Protein AF-A0A2T5JV93-F1 (afdb_monomer_lite)

Secondary structure (DSSP, 8-state):
------SEEE--TT--HHHHHHHHTS-HHHHHHHTT-SSHHHHHHHSEEEPTT-SS-HHHHHHHHHHHHHHHHHHHHHHHHHHHHHHHHHHHHHSHHHHHHHHHHH-GGGSPPEEEEEEEETTEEEEEEESPPTTEEEEEEEEETTEEEEEEEEEESSEEEEEEE-TT--TT---EEEEEESSSS-EEEEEPPP-

Structure (mmCIF, N/CA/C/O backbone):
data_AF-A0A2T5JV93-F1
#
_entry.id   AF-A0A2T5JV93-F1
#
loop_
_atom_site.group_PDB
_atom_site.id
_atom_site.type_symbol
_atom_site.label_atom_id
_atom_site.label_alt_id
_atom_site.label_comp_id
_atom_site.label_asym_id
_atom_site.label_entity_id
_atom_site.label_seq_id
_atom_site.pdbx_PDB_ins_code
_atom_site.Cartn_x
_atom_site.Cartn_y
_atom_site.Cartn_z
_atom_site.occupancy
_atom_site.B_iso_or_eq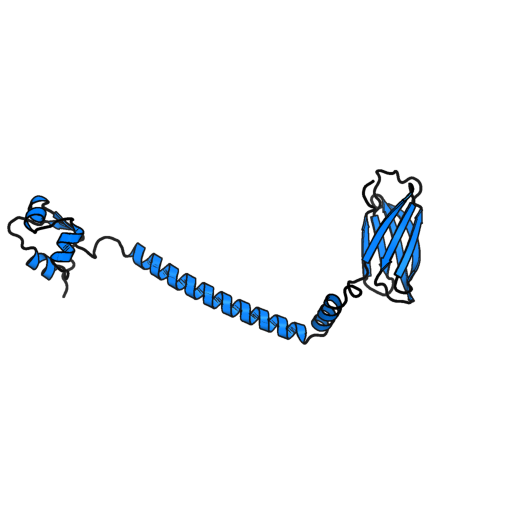uiv
_atom_site.auth_seq_id
_atom_site.auth_comp_id
_atom_site.auth_asym_id
_atom_site.auth_atom_id
_atom_site.pdbx_PDB_model_num
ATOM 1 N N . MET A 1 1 ? 34.264 -5.360 -54.847 1.00 34.97 1 MET A N 1
ATOM 2 C CA . MET A 1 1 ? 34.666 -5.811 -53.499 1.00 34.97 1 MET A CA 1
ATOM 3 C C . MET A 1 1 ? 35.310 -4.598 -52.856 1.00 34.97 1 MET A C 1
ATOM 5 O O . MET A 1 1 ? 36.294 -4.132 -53.411 1.00 34.97 1 MET A O 1
ATOM 9 N N . ALA A 1 2 ? 34.682 -3.988 -51.848 1.00 45.47 2 ALA A N 1
ATOM 10 C CA . ALA A 1 2 ? 35.249 -2.808 -51.197 1.00 45.47 2 ALA A CA 1
ATOM 11 C C . ALA A 1 2 ? 36.532 -3.234 -50.476 1.00 45.47 2 ALA A C 1
ATOM 13 O O . ALA A 1 2 ? 36.515 -4.198 -49.710 1.00 45.47 2 ALA A O 1
ATOM 14 N N . GLN A 1 3 ? 37.649 -2.586 -50.794 1.00 52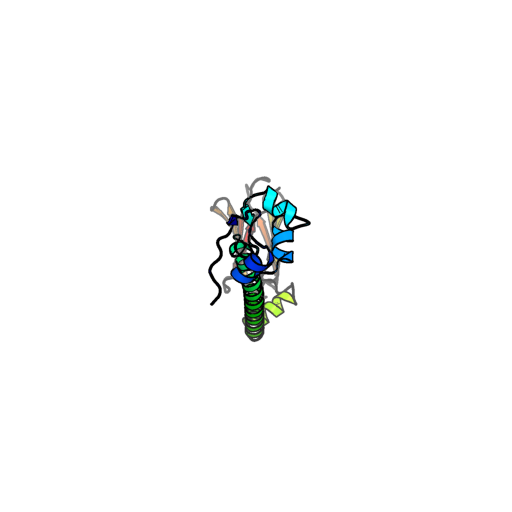.31 3 GLN A N 1
ATOM 15 C CA . GLN A 1 3 ? 38.907 -2.826 -50.106 1.00 52.31 3 GLN A CA 1
ATOM 16 C C . GLN A 1 3 ? 38.760 -2.256 -48.691 1.00 52.31 3 GLN A C 1
ATOM 18 O O . GLN A 1 3 ? 38.344 -1.110 -48.534 1.00 52.31 3 GLN A O 1
ATOM 23 N N . GLU A 1 4 ? 39.069 -3.034 -47.654 1.00 60.97 4 GLU A N 1
ATOM 24 C CA . GLU A 1 4 ? 39.091 -2.508 -46.289 1.00 60.97 4 GLU A CA 1
ATOM 25 C C . GLU A 1 4 ? 40.180 -1.433 -46.162 1.00 60.97 4 GLU A C 1
ATOM 27 O O . GLU A 1 4 ? 41.358 -1.737 -45.994 1.00 60.97 4 GLU A O 1
ATOM 32 N N . CYS A 1 5 ? 39.787 -0.163 -46.264 1.00 68.69 5 CYS A N 1
ATOM 33 C CA . CYS A 1 5 ? 40.675 0.971 -46.021 1.00 68.69 5 CYS A CA 1
ATOM 34 C C . CYS A 1 5 ? 40.852 1.207 -44.523 1.00 68.69 5 CYS A C 1
ATOM 36 O O . CYS A 1 5 ? 39.828 1.309 -43.869 1.00 68.69 5 CYS A O 1
ATOM 38 N N . PRO A 1 6 ? 42.070 1.336 -43.972 1.00 74.88 6 PRO A N 1
ATOM 39 C CA . PRO A 1 6 ? 42.299 1.580 -42.542 1.00 74.88 6 PRO A CA 1
ATOM 40 C C . PRO A 1 6 ? 41.775 2.956 -42.075 1.00 74.88 6 PRO A C 1
ATOM 42 O O . PRO A 1 6 ? 41.483 3.819 -42.898 1.00 74.88 6 PRO A O 1
ATOM 45 N N . ALA A 1 7 ? 41.646 3.157 -40.753 1.00 74.19 7 ALA A N 1
ATOM 46 C CA . ALA A 1 7 ? 41.061 4.373 -40.153 1.00 74.19 7 ALA A CA 1
ATOM 47 C C . ALA A 1 7 ? 41.810 5.666 -40.527 1.00 74.19 7 ALA A C 1
ATOM 49 O O . ALA A 1 7 ? 41.204 6.725 -40.672 1.00 74.19 7 ALA A O 1
ATOM 50 N N . ALA A 1 8 ? 43.118 5.556 -40.759 1.00 81.00 8 ALA A N 1
ATOM 51 C CA . ALA A 1 8 ? 43.923 6.587 -41.390 1.00 81.00 8 ALA A CA 1
ATOM 52 C C . ALA A 1 8 ? 44.865 5.953 -42.416 1.00 81.00 8 ALA A C 1
ATOM 54 O O . ALA A 1 8 ? 45.361 4.838 -42.221 1.00 81.00 8 ALA A O 1
ATOM 55 N N . VAL A 1 9 ? 45.126 6.676 -43.499 1.00 83.75 9 VAL A N 1
ATOM 56 C CA . VAL A 1 9 ? 46.036 6.272 -44.577 1.00 83.75 9 VAL A CA 1
ATOM 57 C C . VAL A 1 9 ? 47.074 7.363 -44.819 1.00 83.75 9 VAL A C 1
ATOM 59 O O . VAL A 1 9 ? 46.723 8.543 -44.775 1.00 83.75 9 VAL A O 1
ATOM 62 N N . PRO A 1 10 ? 48.333 6.999 -45.118 1.00 86.25 10 PRO A N 1
ATOM 63 C CA . PRO A 1 10 ? 49.297 7.944 -45.667 1.00 86.25 10 PRO A CA 1
ATOM 64 C C . PRO A 1 10 ? 48.753 8.566 -46.957 1.00 86.25 10 PRO A C 1
ATOM 66 O O . PRO A 1 10 ? 48.156 7.856 -47.769 1.00 86.25 10 PRO A O 1
ATOM 69 N N . PHE A 1 11 ? 48.965 9.868 -47.130 1.00 86.88 11 PHE A N 1
ATOM 70 C CA . PHE A 1 11 ? 48.510 10.616 -48.298 1.00 86.88 11 PHE A CA 1
ATOM 71 C C . PHE A 1 11 ? 49.619 11.564 -48.759 1.00 86.88 11 PHE A C 1
ATOM 73 O O . PHE A 1 11 ? 49.824 12.643 -48.204 1.00 86.88 11 PHE A O 1
ATOM 80 N N . ALA A 1 12 ? 50.398 11.112 -49.737 1.00 83.75 12 ALA A N 1
ATOM 81 C CA . ALA A 1 12 ? 51.525 11.840 -50.299 1.00 83.75 12 ALA A CA 1
ATOM 82 C C . ALA A 1 12 ? 51.083 12.731 -51.466 1.00 83.75 12 ALA A C 1
ATOM 84 O O . ALA A 1 12 ? 50.017 12.548 -52.036 1.00 83.75 12 ALA A O 1
ATOM 85 N N . THR A 1 13 ? 51.945 13.656 -51.890 1.00 78.81 13 THR A N 1
ATOM 86 C CA . THR A 1 13 ? 51.693 14.594 -53.006 1.00 78.81 13 THR A CA 1
ATOM 87 C C . THR A 1 13 ? 51.453 13.940 -54.371 1.00 78.81 13 THR A C 1
ATOM 89 O O . THR A 1 13 ? 51.076 14.625 -55.317 1.00 78.81 13 THR A O 1
ATOM 92 N N . ALA A 1 14 ? 51.722 12.639 -54.500 1.00 79.06 14 ALA A N 1
ATOM 93 C CA . ALA A 1 14 ? 51.451 11.857 -55.703 1.00 79.06 14 ALA A CA 1
ATOM 94 C C . ALA A 1 14 ? 50.130 11.070 -55.628 1.00 79.06 14 ALA A C 1
ATOM 96 O O . ALA A 1 14 ? 49.728 10.485 -56.633 1.00 79.06 14 ALA A O 1
ATOM 97 N N . ASP A 1 15 ? 49.490 11.021 -54.458 1.00 84.00 15 ASP A N 1
ATOM 98 C CA . ASP A 1 15 ? 48.198 10.368 -54.272 1.00 84.00 15 ASP A CA 1
ATOM 99 C C . ASP A 1 15 ? 47.068 11.304 -54.712 1.00 84.00 15 ASP A C 1
ATOM 101 O O . ASP A 1 15 ? 47.201 12.520 -54.634 1.00 84.00 15 ASP A O 1
ATOM 105 N N . SER A 1 16 ? 45.950 10.734 -55.165 1.00 89.06 16 SER A N 1
ATOM 106 C CA . SER A 1 16 ? 44.743 11.494 -55.493 1.00 89.06 16 SER A CA 1
ATOM 107 C C . SER A 1 16 ? 43.632 11.206 -54.491 1.00 89.06 16 SER A C 1
ATOM 109 O O . SER A 1 16 ? 43.376 10.053 -54.127 1.00 89.06 16 SER A O 1
ATOM 111 N N . LEU A 1 17 ? 42.942 12.260 -54.068 1.00 87.75 17 LEU A N 1
ATOM 112 C CA . LEU A 1 17 ? 41.795 12.200 -53.176 1.00 87.75 17 LEU A CA 1
ATOM 113 C C . LEU A 1 17 ? 40.640 11.411 -53.802 1.00 87.75 17 LEU A C 1
ATOM 115 O O . LEU A 1 17 ? 39.978 10.651 -53.096 1.00 87.75 17 LEU A O 1
ATOM 119 N N . ASP A 1 18 ? 40.431 11.538 -55.114 1.00 88.12 18 ASP A N 1
ATOM 120 C CA . ASP A 1 18 ? 39.400 10.795 -55.845 1.00 88.12 18 ASP A CA 1
ATOM 121 C C . ASP A 1 18 ? 39.713 9.292 -55.895 1.00 88.12 18 ASP A C 1
ATOM 123 O O . ASP A 1 18 ? 38.832 8.463 -55.645 1.00 88.12 18 ASP A O 1
ATOM 127 N N . ASP A 1 19 ? 40.976 8.926 -56.126 1.00 87.25 19 ASP A N 1
ATOM 128 C CA . ASP A 1 19 ? 41.416 7.526 -56.110 1.00 87.25 19 ASP A CA 1
ATOM 129 C C . ASP A 1 19 ? 41.305 6.920 -54.705 1.00 87.25 19 ASP A C 1
ATOM 131 O O . ASP A 1 19 ? 40.883 5.770 -54.536 1.00 87.25 19 ASP A O 1
ATOM 135 N N . LEU A 1 20 ? 41.642 7.700 -53.674 1.00 86.31 20 LEU A N 1
ATOM 136 C CA . LEU A 1 20 ? 41.491 7.287 -52.285 1.00 86.31 20 LEU A CA 1
ATOM 137 C C . LEU A 1 20 ? 40.013 7.094 -51.911 1.00 86.31 20 LEU A C 1
ATOM 139 O O . LEU A 1 20 ? 39.657 6.072 -51.319 1.00 86.31 20 LEU A O 1
ATOM 143 N N . ALA A 1 21 ? 39.152 8.037 -52.289 1.00 85.56 21 ALA A N 1
ATOM 144 C CA . ALA A 1 21 ? 37.712 7.978 -52.072 1.00 85.56 21 ALA A CA 1
ATOM 145 C C . ALA A 1 21 ? 37.092 6.743 -52.748 1.00 85.56 21 ALA A C 1
ATOM 147 O O . ALA A 1 21 ? 36.390 5.963 -52.098 1.00 85.56 21 ALA A O 1
ATOM 148 N N . ALA A 1 22 ? 37.439 6.496 -54.016 1.00 83.88 22 ALA A N 1
ATOM 149 C CA . ALA A 1 22 ? 36.991 5.329 -54.770 1.00 83.88 22 ALA A CA 1
ATOM 150 C C . ALA A 1 22 ? 37.477 4.009 -54.151 1.00 83.88 22 ALA A C 1
ATOM 152 O O . ALA A 1 22 ? 36.710 3.047 -54.055 1.00 83.88 22 ALA A O 1
ATOM 153 N N . ARG A 1 23 ? 38.730 3.963 -53.679 1.00 83.81 23 ARG A N 1
ATOM 154 C CA . ARG A 1 23 ? 39.305 2.789 -53.005 1.00 83.81 23 ARG A CA 1
ATOM 155 C C . ARG A 1 23 ? 38.594 2.470 -51.691 1.00 83.81 23 ARG A C 1
ATOM 157 O O . ARG A 1 23 ? 38.411 1.295 -51.376 1.00 83.81 23 ARG A O 1
ATOM 164 N N . CYS A 1 24 ? 38.194 3.500 -50.948 1.00 80.38 24 CYS A N 1
ATOM 165 C CA . CYS A 1 24 ? 37.591 3.370 -49.623 1.00 80.38 24 CYS A CA 1
ATOM 166 C C . CYS A 1 24 ? 36.058 3.388 -49.620 1.00 80.38 24 CYS A C 1
ATOM 168 O O . CYS A 1 24 ? 35.458 3.215 -48.564 1.00 80.38 24 CYS A O 1
ATOM 170 N N . GLY A 1 25 ? 35.417 3.567 -50.779 1.00 78.88 25 GLY A N 1
ATOM 171 C CA . GLY A 1 25 ? 33.957 3.588 -50.896 1.00 78.88 25 GLY A CA 1
ATOM 172 C C . GLY A 1 25 ? 33.297 4.789 -50.210 1.00 78.88 25 GLY A C 1
ATOM 173 O O . GLY A 1 25 ? 32.138 4.701 -49.813 1.00 78.88 25 GLY A O 1
ATOM 174 N N . VAL A 1 26 ? 34.028 5.896 -50.065 1.00 82.94 26 VAL A N 1
ATOM 175 C CA . VAL A 1 26 ? 33.554 7.164 -49.486 1.00 82.94 26 VAL A CA 1
ATOM 176 C C . VAL A 1 26 ? 33.636 8.273 -50.538 1.00 82.94 26 VAL A C 1
ATOM 178 O O . VAL A 1 26 ? 34.129 8.049 -51.640 1.00 82.94 26 VAL A O 1
ATOM 181 N N . THR A 1 27 ? 33.150 9.476 -50.233 1.00 86.94 27 THR A N 1
ATOM 182 C CA . THR A 1 27 ? 33.287 10.634 -51.132 1.00 86.94 27 THR A CA 1
ATOM 183 C C . THR A 1 27 ? 34.481 11.503 -50.738 1.00 86.94 27 THR A C 1
ATOM 185 O O . THR A 1 27 ? 34.798 11.628 -49.554 1.00 86.94 27 THR A O 1
ATOM 188 N N . ALA A 1 28 ? 35.112 12.152 -51.721 1.00 86.62 28 ALA A N 1
ATOM 189 C CA . ALA A 1 28 ? 36.190 13.121 -51.499 1.00 86.62 28 ALA A CA 1
ATOM 190 C C . ALA A 1 28 ? 35.778 14.231 -50.509 1.00 86.62 28 ALA A C 1
ATOM 192 O O . ALA A 1 28 ? 36.521 14.569 -49.591 1.00 86.62 28 ALA A O 1
ATOM 193 N N . ASP A 1 29 ? 34.542 14.724 -50.631 1.00 84.62 29 ASP A N 1
ATOM 194 C CA . ASP A 1 29 ? 33.954 15.709 -49.716 1.00 84.62 29 ASP A CA 1
ATOM 195 C C . ASP A 1 29 ? 33.845 15.197 -48.267 1.00 84.62 29 ASP A C 1
ATOM 197 O O . ASP A 1 29 ? 34.132 15.929 -47.320 1.00 84.62 29 ASP A O 1
ATOM 201 N N . ALA A 1 30 ? 33.472 13.928 -48.072 1.00 80.44 30 ALA A N 1
ATOM 202 C CA . ALA A 1 30 ? 33.412 13.342 -46.737 1.00 80.44 30 ALA A CA 1
ATOM 203 C C . ALA A 1 30 ? 34.811 13.231 -46.108 1.00 80.44 30 ALA A C 1
ATOM 205 O O . ALA A 1 30 ? 34.952 13.450 -44.905 1.00 80.44 30 ALA A O 1
ATOM 206 N N . ILE A 1 31 ? 35.839 12.925 -46.909 1.00 85.31 31 ILE A N 1
ATOM 207 C CA . ILE A 1 31 ? 37.235 12.884 -46.453 1.00 85.31 31 ILE A CA 1
ATOM 208 C C . ILE A 1 31 ? 37.708 14.289 -46.052 1.00 85.31 31 ILE A C 1
ATOM 210 O O . ILE A 1 31 ? 38.256 14.452 -44.963 1.00 85.31 31 ILE A O 1
ATOM 214 N N . LEU A 1 32 ? 37.451 15.314 -46.871 1.00 87.56 32 LEU A N 1
ATOM 215 C CA . LEU A 1 32 ? 37.804 16.707 -46.557 1.00 87.56 32 LEU A CA 1
ATOM 216 C C . LEU A 1 32 ? 37.159 17.175 -45.246 1.00 87.56 32 LEU A C 1
ATOM 218 O O . LEU A 1 32 ? 37.850 17.667 -44.352 1.00 87.56 32 LEU A O 1
ATOM 222 N N . ARG A 1 33 ? 35.854 16.923 -45.077 1.00 83.19 33 ARG A N 1
ATOM 223 C CA . ARG A 1 33 ? 35.121 17.265 -43.848 1.00 83.19 33 ARG A CA 1
ATOM 224 C C . ARG A 1 33 ? 35.654 16.546 -42.611 1.00 83.19 33 ARG A C 1
ATOM 226 O O . ARG A 1 33 ? 35.783 17.178 -41.567 1.00 83.19 33 ARG A O 1
ATOM 233 N N . ALA A 1 34 ? 35.984 15.259 -42.715 1.00 82.44 34 ALA A N 1
ATOM 234 C CA . ALA A 1 34 ? 36.512 14.480 -41.593 1.00 82.44 34 ALA A CA 1
ATOM 235 C C . ALA A 1 34 ? 37.898 14.951 -41.120 1.00 82.44 34 ALA A C 1
ATOM 237 O O . ALA A 1 34 ? 38.246 14.751 -39.959 1.00 82.44 34 ALA A O 1
ATOM 238 N N . ASN A 1 35 ? 38.672 15.588 -42.002 1.00 83.19 35 ASN A N 1
ATOM 239 C CA . ASN A 1 35 ? 40.025 16.072 -41.717 1.00 83.19 35 ASN A CA 1
ATOM 240 C C . ASN A 1 35 ? 40.092 17.592 -41.503 1.00 83.19 35 ASN A C 1
ATOM 242 O O . ASN A 1 35 ? 41.180 18.134 -41.333 1.00 83.19 35 ASN A O 1
ATOM 246 N N . GLY A 1 36 ? 38.949 18.290 -41.512 1.00 86.50 36 GLY A N 1
ATOM 247 C CA . GLY A 1 36 ? 38.894 19.747 -41.360 1.00 86.50 36 GLY A CA 1
ATOM 248 C C . GLY A 1 36 ? 39.583 20.518 -42.491 1.00 86.50 36 GLY A C 1
ATOM 249 O O . GLY A 1 36 ? 39.982 21.661 -42.281 1.00 86.50 36 GLY A O 1
ATOM 250 N N . ALA A 1 37 ? 39.729 19.899 -43.664 1.00 85.81 37 ALA A N 1
ATOM 251 C CA . ALA A 1 37 ? 40.411 20.468 -44.817 1.00 85.81 37 ALA A CA 1
ATOM 252 C C . ALA A 1 37 ? 39.408 21.065 -45.810 1.00 85.81 37 ALA A C 1
ATOM 254 O O . ALA A 1 37 ? 38.326 20.524 -46.035 1.00 85.81 37 ALA A O 1
ATOM 255 N N . SER A 1 38 ? 39.789 22.172 -46.438 1.00 85.06 38 SER A N 1
ATOM 256 C CA . SER A 1 38 ? 39.009 22.840 -47.487 1.00 85.06 38 SER A CA 1
ATOM 257 C C . SER A 1 38 ? 39.487 22.473 -48.895 1.00 85.06 38 SER A C 1
ATOM 259 O O . SER A 1 38 ? 38.806 22.774 -49.876 1.00 85.06 38 SER A O 1
ATOM 261 N N . SER A 1 39 ? 40.658 21.839 -49.016 1.00 85.81 39 SER A N 1
ATOM 262 C CA . SER A 1 39 ? 41.224 21.387 -50.289 1.00 85.81 39 SER A CA 1
ATOM 263 C C . SER A 1 39 ? 42.153 20.181 -50.120 1.00 85.81 39 SER A C 1
ATOM 265 O O . SER A 1 39 ? 42.686 19.935 -49.042 1.00 85.81 39 SER A O 1
ATOM 267 N N . GLU A 1 40 ? 42.381 19.443 -51.207 1.00 85.56 40 GLU A N 1
ATOM 268 C CA . GLU A 1 40 ? 43.297 18.293 -51.254 1.00 85.56 40 GLU A CA 1
ATOM 269 C C . GLU A 1 40 ? 44.753 18.667 -50.918 1.00 85.56 40 GLU A C 1
ATOM 271 O O . GLU A 1 40 ? 45.472 17.878 -50.309 1.00 85.56 40 GLU A O 1
ATOM 276 N N . ALA A 1 41 ? 45.171 19.901 -51.221 1.00 85.19 41 ALA A N 1
ATOM 277 C CA . ALA A 1 41 ? 46.509 20.395 -50.895 1.00 85.19 41 ALA A CA 1
ATOM 278 C C . ALA A 1 41 ? 46.789 20.389 -49.381 1.00 85.19 41 ALA A C 1
ATOM 280 O O . ALA A 1 41 ? 47.870 19.993 -48.956 1.00 85.19 41 ALA A O 1
ATOM 281 N N . GLU A 1 42 ? 45.793 20.748 -48.566 1.00 84.06 42 GLU A N 1
ATOM 282 C CA . GLU A 1 42 ? 45.912 20.746 -47.101 1.00 84.06 42 GLU A CA 1
ATOM 283 C C . GLU A 1 42 ? 46.059 19.323 -46.538 1.00 84.06 42 GLU A C 1
ATOM 285 O O . GLU A 1 42 ? 46.687 19.121 -45.499 1.00 84.06 42 GLU A O 1
ATOM 290 N N . LEU A 1 43 ? 45.527 18.318 -47.242 1.00 83.94 43 LEU A N 1
ATOM 291 C CA . LEU A 1 43 ? 45.681 16.912 -46.868 1.00 83.94 43 LEU A CA 1
ATOM 292 C C . LEU A 1 43 ? 47.094 16.389 -47.159 1.00 83.94 43 LEU A C 1
ATOM 294 O O . LEU A 1 43 ? 47.621 15.594 -46.380 1.00 83.94 43 LEU A O 1
ATOM 298 N N . HIS A 1 44 ? 47.728 16.841 -48.246 1.00 84.62 44 HIS A N 1
ATOM 299 C CA . HIS A 1 44 ? 49.117 16.483 -48.555 1.00 84.62 44 HIS A CA 1
ATOM 300 C C . HIS A 1 44 ? 50.104 17.028 -47.520 1.00 84.62 44 HIS A C 1
ATOM 302 O O . HIS A 1 44 ? 51.075 16.349 -47.186 1.00 84.62 44 HIS A O 1
ATOM 308 N N . ASP A 1 45 ? 49.834 18.219 -46.982 1.00 81.81 45 ASP A N 1
ATOM 309 C CA . ASP A 1 45 ? 50.656 18.829 -45.934 1.00 81.81 45 ASP A CA 1
ATOM 310 C C . ASP A 1 45 ? 50.558 18.062 -44.604 1.00 81.81 45 ASP A C 1
ATOM 312 O O . ASP A 1 45 ? 51.526 17.999 -43.844 1.00 81.81 45 ASP A O 1
ATOM 316 N N . ALA A 1 46 ? 49.409 17.430 -44.335 1.00 77.31 46 ALA A N 1
ATOM 317 C CA . ALA A 1 46 ? 49.194 16.603 -43.150 1.00 77.31 46 ALA A CA 1
ATOM 318 C C . ALA A 1 46 ? 49.879 15.224 -43.237 1.00 77.31 46 ALA A C 1
ATOM 320 O O . ALA A 1 46 ? 50.177 14.615 -42.208 1.00 77.31 46 ALA A O 1
ATOM 321 N N . GLY A 1 47 ? 50.125 14.709 -44.449 1.00 74.25 47 GLY A N 1
ATOM 322 C CA . GLY A 1 47 ? 50.822 13.443 -44.719 1.00 74.25 47 GLY A CA 1
ATOM 323 C C . GLY A 1 47 ? 50.059 12.162 -44.343 1.00 74.25 47 GLY A C 1
ATOM 324 O O . GLY A 1 47 ? 50.390 11.083 -44.841 1.00 74.25 47 GLY A O 1
ATOM 325 N N . ALA A 1 48 ? 49.021 12.257 -43.509 1.00 82.69 48 ALA A N 1
ATOM 326 C CA . ALA A 1 48 ? 48.079 11.188 -43.198 1.00 82.69 48 ALA A CA 1
ATOM 327 C C . ALA A 1 48 ? 46.647 11.738 -43.115 1.00 82.69 48 ALA A C 1
ATOM 329 O O . ALA A 1 48 ? 46.419 12.812 -42.565 1.00 82.69 48 ALA A O 1
ATOM 330 N N . VAL A 1 49 ? 45.690 10.977 -43.648 1.00 85.69 49 VAL A N 1
ATOM 331 C CA . VAL A 1 49 ? 44.288 11.382 -43.818 1.00 85.69 49 VAL A CA 1
ATOM 332 C C . VAL A 1 49 ? 43.371 10.369 -43.139 1.00 85.69 49 VAL A C 1
ATOM 334 O O . VAL A 1 49 ? 43.469 9.166 -43.391 1.00 85.69 49 VAL A O 1
ATOM 337 N N . ALA A 1 50 ? 42.475 10.854 -42.281 1.00 85.25 50 ALA A N 1
ATOM 338 C CA . ALA A 1 50 ? 41.433 10.069 -41.630 1.00 85.25 50 ALA A CA 1
ATOM 339 C C . ALA A 1 50 ? 40.319 9.704 -42.622 1.00 85.25 50 ALA A C 1
ATOM 341 O O . ALA A 1 50 ? 39.858 10.551 -43.392 1.00 85.25 50 ALA A O 1
ATOM 342 N N . ILE A 1 51 ? 39.862 8.451 -42.593 1.00 84.94 51 ILE A N 1
ATOM 343 C CA . ILE A 1 51 ? 38.794 7.965 -43.471 1.00 84.94 51 ILE A CA 1
ATOM 344 C C . ILE A 1 51 ? 37.449 7.982 -42.720 1.00 84.94 51 ILE A C 1
ATOM 346 O O . ILE A 1 51 ? 37.295 7.273 -41.721 1.00 84.94 51 ILE A O 1
ATOM 350 N N . PRO A 1 52 ? 36.453 8.768 -43.180 1.00 71.75 52 PRO A N 1
ATOM 351 C CA . PRO A 1 52 ? 35.132 8.837 -42.556 1.00 71.75 52 PRO A CA 1
ATOM 352 C C . PRO A 1 52 ? 34.430 7.475 -42.577 1.00 71.75 52 PRO A C 1
ATOM 354 O O . PRO A 1 52 ? 34.505 6.740 -43.559 1.00 71.75 52 PRO A O 1
ATOM 357 N N . GLY A 1 53 ? 33.729 7.145 -41.490 1.00 65.56 53 GLY A N 1
ATOM 358 C CA . GLY A 1 53 ? 33.012 5.872 -41.342 1.00 65.56 53 GLY A CA 1
ATOM 359 C C . GLY A 1 53 ? 33.864 4.694 -40.856 1.00 65.56 53 GLY A C 1
ATOM 360 O O . GLY A 1 53 ? 33.337 3.590 -40.744 1.00 65.56 53 GLY A O 1
ATOM 361 N N . ARG A 1 54 ? 35.154 4.904 -40.543 1.00 58.72 54 ARG A N 1
ATOM 362 C CA . ARG A 1 54 ? 35.997 3.902 -39.860 1.00 58.72 54 ARG A CA 1
ATOM 363 C C . ARG A 1 54 ? 36.552 4.356 -38.506 1.00 58.72 54 ARG A C 1
ATOM 365 O O . ARG A 1 54 ? 37.202 3.566 -37.831 1.00 58.72 54 ARG A O 1
ATOM 372 N N . ASN A 1 55 ? 36.261 5.588 -38.096 1.00 46.62 55 ASN A N 1
ATOM 373 C CA . ASN A 1 55 ? 36.430 5.990 -36.705 1.00 46.62 55 ASN A CA 1
ATOM 374 C C . ASN A 1 55 ? 35.247 5.441 -35.894 1.00 46.62 55 ASN A C 1
ATOM 376 O O . ASN A 1 55 ? 34.101 5.525 -36.332 1.00 46.62 55 ASN A O 1
ATOM 380 N N . ASP A 1 56 ? 35.577 4.840 -34.758 1.00 50.78 56 ASP A N 1
ATOM 381 C CA . ASP A 1 56 ? 34.752 4.226 -33.715 1.00 50.78 56 ASP A CA 1
ATOM 382 C C . ASP A 1 56 ? 33.476 4.995 -33.280 1.00 50.78 56 ASP A C 1
ATOM 384 O O . ASP A 1 56 ? 33.369 5.427 -32.140 1.00 50.78 56 ASP A O 1
ATOM 388 N N . ASP A 1 57 ? 32.457 5.093 -34.140 1.00 50.88 57 ASP A N 1
ATOM 389 C CA . ASP A 1 57 ? 31.105 5.566 -33.766 1.00 50.88 57 ASP A CA 1
ATOM 390 C C . ASP A 1 57 ? 30.061 4.431 -33.744 1.00 50.88 57 ASP A C 1
ATOM 392 O O . ASP A 1 57 ? 28.860 4.654 -33.562 1.00 50.88 57 ASP A O 1
ATOM 396 N N . THR A 1 58 ? 30.512 3.180 -33.888 1.00 54.53 58 THR A N 1
ATOM 397 C CA . THR A 1 58 ? 29.654 1.998 -33.725 1.00 54.53 58 THR A CA 1
ATOM 398 C C . THR A 1 58 ? 29.076 1.946 -32.308 1.00 54.53 58 THR A C 1
ATOM 400 O O . THR A 1 58 ? 27.901 1.640 -32.147 1.00 54.53 58 THR A O 1
ATOM 403 N N . GLU A 1 59 ? 29.843 2.315 -31.275 1.00 55.62 59 GLU A N 1
ATOM 404 C CA . GLU A 1 59 ? 29.338 2.343 -29.894 1.00 55.62 59 GLU A CA 1
ATOM 405 C C . GLU A 1 59 ? 28.271 3.427 -29.690 1.00 55.62 59 GLU A C 1
ATOM 407 O O . GLU A 1 59 ? 27.232 3.148 -29.101 1.00 55.62 59 GLU A O 1
ATOM 412 N N . GLY A 1 60 ? 28.459 4.632 -30.239 1.00 57.81 60 GLY A N 1
ATOM 413 C CA . GLY A 1 60 ? 27.461 5.705 -30.159 1.00 57.81 60 GLY A CA 1
ATOM 414 C C . GLY A 1 60 ? 26.148 5.340 -30.858 1.00 57.81 60 GLY A C 1
ATOM 415 O O . GLY A 1 60 ? 25.073 5.503 -30.284 1.00 57.81 60 GLY A O 1
ATOM 416 N N . SER A 1 61 ? 26.229 4.770 -32.065 1.00 69.38 61 SER A N 1
ATOM 417 C CA . SER A 1 61 ? 25.047 4.322 -32.812 1.00 69.38 61 SER A CA 1
ATOM 418 C C . SER A 1 61 ? 24.346 3.130 -32.152 1.00 69.38 61 SER A C 1
ATOM 420 O O . SER A 1 61 ? 23.117 3.078 -32.151 1.00 69.38 61 SER A O 1
ATOM 422 N N . LEU A 1 62 ? 25.095 2.181 -31.577 1.00 75.31 62 LEU A N 1
ATOM 423 C CA . LEU A 1 62 ? 24.525 1.031 -30.869 1.00 75.31 62 LEU A CA 1
ATOM 424 C C . LEU A 1 62 ? 23.879 1.434 -29.542 1.00 75.31 62 LEU A C 1
ATOM 426 O O . LEU A 1 62 ? 22.845 0.878 -29.188 1.00 75.31 62 LEU A O 1
ATOM 430 N N . LEU A 1 63 ? 24.447 2.401 -28.817 1.00 77.25 63 LEU A N 1
ATOM 431 C CA . LEU A 1 63 ? 23.865 2.911 -27.573 1.00 77.25 63 LEU A CA 1
ATOM 432 C C . LEU A 1 63 ? 22.566 3.680 -27.826 1.00 77.25 63 LEU A C 1
ATOM 434 O O . LEU A 1 63 ? 21.617 3.521 -27.062 1.00 77.25 63 LEU A O 1
ATOM 438 N N . VAL A 1 64 ? 22.496 4.461 -28.909 1.00 78.62 64 VAL A N 1
ATOM 439 C CA . VAL A 1 64 ? 21.252 5.125 -29.329 1.00 78.62 64 VAL A CA 1
ATOM 440 C C . VAL A 1 64 ? 20.192 4.086 -29.694 1.00 78.62 64 VAL A C 1
ATOM 442 O O . VAL A 1 64 ? 19.092 4.127 -29.150 1.00 78.62 64 VAL A O 1
ATOM 445 N N . GLN A 1 65 ? 20.542 3.097 -30.521 1.00 79.75 65 GLN A N 1
ATOM 446 C CA . GLN A 1 65 ? 19.614 2.035 -30.915 1.00 79.75 65 GLN A CA 1
ATOM 447 C C . GLN A 1 65 ? 19.162 1.178 -29.720 1.00 79.75 65 GLN A C 1
ATOM 449 O O . GLN A 1 65 ? 17.997 0.798 -29.626 1.00 79.75 65 GLN A O 1
ATOM 454 N N . ALA A 1 66 ? 20.063 0.896 -28.775 1.00 84.94 66 ALA A N 1
ATOM 455 C CA . ALA A 1 66 ? 19.719 0.219 -27.531 1.00 84.94 66 ALA A CA 1
ATOM 456 C C . ALA A 1 66 ? 18.773 1.069 -26.669 1.00 84.94 66 ALA A C 1
ATOM 458 O O . ALA A 1 66 ? 17.840 0.525 -26.087 1.00 84.94 66 ALA A O 1
ATOM 459 N N . GLY A 1 67 ? 18.976 2.389 -26.612 1.00 87.44 67 GLY A N 1
ATOM 460 C CA . GLY A 1 67 ? 18.084 3.320 -25.921 1.00 87.44 67 GLY A CA 1
ATOM 461 C C . GLY A 1 67 ? 16.665 3.315 -26.490 1.00 87.44 67 GLY A C 1
ATOM 462 O O . GLY A 1 67 ? 15.711 3.193 -25.728 1.00 87.44 67 GLY A O 1
ATOM 463 N N . GLU A 1 68 ? 16.526 3.364 -27.815 1.00 89.19 68 GLU A N 1
ATOM 464 C CA . GLU A 1 68 ? 15.226 3.306 -28.500 1.00 89.19 68 GLU A CA 1
ATOM 465 C C . GLU A 1 68 ? 14.493 1.986 -28.217 1.00 89.19 68 GLU A C 1
ATOM 467 O O . GLU A 1 68 ? 13.328 1.989 -27.824 1.00 89.19 68 GLU A O 1
ATOM 472 N N . VAL A 1 69 ? 15.194 0.851 -28.319 1.00 95.31 69 VAL A N 1
ATOM 473 C CA . VAL A 1 69 ? 14.618 -0.469 -28.009 1.00 95.31 69 VAL A CA 1
ATOM 474 C C . VAL A 1 69 ? 14.200 -0.570 -26.540 1.00 95.31 69 VAL A C 1
ATOM 476 O O . VAL A 1 69 ? 13.159 -1.154 -26.231 1.00 95.31 69 VAL A O 1
ATOM 479 N N . LEU A 1 70 ? 14.986 -0.006 -25.618 1.00 93.75 70 LEU A N 1
ATOM 480 C CA . LEU A 1 70 ? 14.641 0.028 -24.197 1.00 93.75 70 LEU A CA 1
ATOM 481 C C . LEU A 1 70 ? 13.406 0.894 -23.933 1.00 93.75 70 LEU A C 1
ATOM 483 O O . LEU A 1 70 ? 12.562 0.495 -23.133 1.00 93.75 70 LEU A O 1
ATOM 487 N N . GLU A 1 71 ? 13.275 2.044 -24.595 1.00 93.50 71 GLU A N 1
ATOM 488 C CA . GLU A 1 71 ? 12.103 2.911 -24.453 1.00 93.50 71 GLU A CA 1
ATOM 489 C C . GLU A 1 71 ? 10.836 2.235 -24.993 1.00 93.50 71 GLU A C 1
ATOM 491 O O . GLU A 1 71 ? 9.796 2.244 -24.330 1.00 93.50 71 GLU A O 1
ATOM 496 N N . ASP A 1 72 ? 10.934 1.582 -26.152 1.00 94.50 72 ASP A N 1
ATOM 497 C CA . ASP A 1 72 ? 9.835 0.814 -26.735 1.00 94.50 72 ASP A CA 1
ATOM 498 C C . ASP A 1 72 ? 9.414 -0.342 -25.830 1.00 94.50 72 ASP A C 1
ATOM 500 O O . ASP A 1 72 ? 8.228 -0.490 -25.524 1.00 94.50 72 ASP A O 1
ATOM 504 N N . THR A 1 73 ? 10.389 -1.088 -25.307 1.00 95.56 73 THR A N 1
ATOM 505 C CA . THR A 1 73 ? 10.140 -2.181 -24.359 1.00 95.56 73 THR A CA 1
ATOM 506 C C . THR A 1 73 ? 9.497 -1.663 -23.073 1.00 95.56 73 THR A C 1
ATOM 508 O O . THR A 1 73 ? 8.565 -2.275 -22.557 1.00 95.5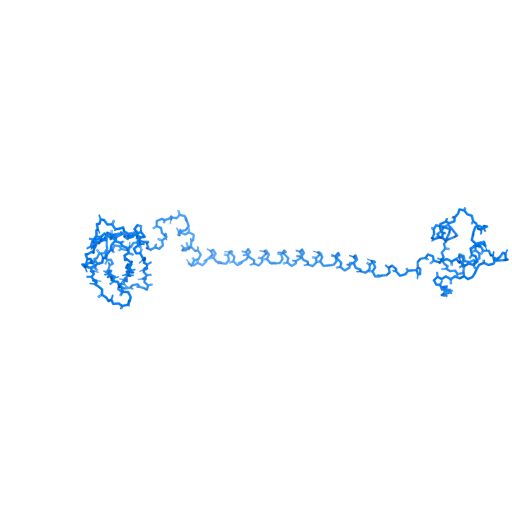6 73 THR A O 1
ATOM 511 N N . ALA A 1 74 ? 9.958 -0.527 -22.542 1.00 94.75 74 ALA A N 1
ATOM 512 C CA . ALA A 1 74 ? 9.392 0.072 -21.336 1.00 94.75 74 ALA A CA 1
ATOM 513 C C . ALA A 1 74 ? 7.943 0.527 -21.557 1.00 94.75 74 ALA A C 1
ATOM 515 O O . ALA A 1 74 ? 7.093 0.333 -20.686 1.00 94.75 74 ALA A O 1
ATOM 516 N N . ARG A 1 75 ? 7.645 1.096 -22.729 1.00 96.62 75 ARG A N 1
ATOM 517 C CA . ARG A 1 75 ? 6.294 1.520 -23.102 1.00 96.62 75 ARG A CA 1
ATOM 518 C C . ARG A 1 75 ? 5.351 0.331 -23.245 1.00 96.62 75 ARG A C 1
ATOM 520 O O . ARG A 1 75 ? 4.242 0.375 -22.717 1.00 96.62 75 ARG A O 1
ATOM 527 N N . GLU A 1 76 ? 5.798 -0.730 -23.909 1.00 96.69 76 GLU A N 1
ATOM 528 C CA . GLU A 1 76 ? 5.030 -1.966 -24.061 1.00 96.69 76 GLU A CA 1
ATOM 529 C C . GLU A 1 76 ? 4.790 -2.642 -22.704 1.00 96.69 76 GLU A C 1
ATOM 531 O O . GLU A 1 76 ? 3.653 -2.970 -22.368 1.00 96.69 76 GLU A O 1
ATOM 536 N N . ALA A 1 77 ? 5.825 -2.750 -21.867 1.00 95.81 77 ALA A N 1
ATOM 537 C CA . ALA A 1 77 ? 5.701 -3.286 -20.514 1.00 95.81 77 ALA A CA 1
ATOM 538 C C . ALA A 1 77 ? 4.730 -2.462 -19.651 1.00 95.81 77 ALA A C 1
ATOM 540 O O . ALA A 1 77 ? 3.932 -3.030 -18.906 1.00 95.81 77 ALA A O 1
ATOM 541 N N . GLY A 1 78 ? 4.763 -1.131 -19.770 1.00 97.25 78 GLY A N 1
ATOM 542 C CA . GLY A 1 78 ? 3.824 -0.239 -19.094 1.00 97.25 78 GLY A CA 1
ATOM 543 C C . GLY A 1 78 ? 2.376 -0.455 -19.540 1.00 97.25 78 GLY A C 1
ATOM 544 O O . GLY A 1 78 ? 1.484 -0.510 -18.697 1.00 97.25 78 GLY A O 1
ATOM 545 N N . ALA A 1 79 ? 2.142 -0.633 -20.842 1.00 96.94 79 ALA A N 1
ATOM 546 C CA . ALA A 1 79 ? 0.812 -0.916 -21.379 1.00 96.94 79 ALA A CA 1
ATOM 547 C C . ALA A 1 79 ? 0.269 -2.266 -20.884 1.00 96.94 79 ALA A C 1
ATOM 549 O O . ALA A 1 79 ? -0.865 -2.331 -20.414 1.00 96.94 79 ALA A O 1
ATOM 550 N N . VAL A 1 80 ? 1.097 -3.315 -20.901 1.00 97.38 80 VAL A N 1
ATOM 551 C CA . VAL A 1 80 ? 0.725 -4.643 -20.384 1.00 97.38 80 VAL A CA 1
ATOM 552 C C . VAL A 1 80 ? 0.432 -4.592 -18.883 1.00 97.38 80 VAL A C 1
ATOM 554 O O . VAL A 1 80 ? -0.533 -5.195 -18.418 1.00 97.38 80 VAL A O 1
ATOM 557 N N . ALA A 1 81 ? 1.236 -3.860 -18.107 1.00 97.31 81 ALA A N 1
ATOM 558 C CA . ALA A 1 81 ? 1.002 -3.694 -16.675 1.00 97.31 81 ALA A CA 1
ATOM 559 C C . ALA A 1 81 ? -0.307 -2.941 -16.386 1.00 97.31 81 ALA A C 1
ATOM 561 O O . ALA A 1 81 ? -1.027 -3.313 -15.459 1.00 97.31 81 ALA A O 1
ATOM 562 N N . ALA A 1 82 ? -0.627 -1.914 -17.179 1.00 96.25 82 ALA A N 1
ATOM 563 C CA . ALA A 1 82 ? -1.882 -1.179 -17.063 1.00 96.25 82 ALA A CA 1
ATOM 564 C C . ALA A 1 82 ? -3.088 -2.071 -17.387 1.00 96.25 82 ALA A C 1
ATOM 566 O O . ALA A 1 82 ? -4.008 -2.152 -16.581 1.00 96.25 82 ALA A O 1
ATOM 567 N N . GLU A 1 83 ? -3.043 -2.816 -18.495 1.00 97.38 83 GLU A N 1
ATOM 568 C CA . GLU A 1 83 ? -4.104 -3.756 -18.874 1.00 97.38 83 GLU A CA 1
ATOM 569 C C . GLU A 1 83 ? -4.311 -4.844 -17.810 1.00 97.38 83 GLU A C 1
ATOM 571 O O . GLU A 1 83 ? -5.442 -5.162 -17.444 1.00 97.38 83 GLU A O 1
ATOM 576 N N . ALA A 1 84 ? -3.222 -5.384 -17.253 1.00 96.88 84 ALA A N 1
ATOM 577 C CA . ALA A 1 84 ? -3.299 -6.347 -16.160 1.00 96.88 84 ALA A CA 1
ATOM 578 C C . ALA A 1 84 ? -3.915 -5.733 -14.890 1.00 96.88 84 ALA A C 1
ATOM 580 O O . ALA A 1 84 ? -4.694 -6.396 -14.203 1.00 96.88 84 ALA A O 1
ATOM 581 N N . GLY A 1 85 ? -3.577 -4.478 -14.582 1.00 95.62 85 GLY A N 1
ATOM 582 C CA . GLY A 1 85 ? -4.158 -3.723 -13.474 1.00 95.62 85 GLY A CA 1
ATOM 583 C C . GLY A 1 85 ? -5.659 -3.503 -13.647 1.00 95.62 85 GLY A C 1
ATOM 584 O O . GLY A 1 85 ? -6.422 -3.795 -12.726 1.00 95.62 85 GLY A O 1
ATOM 585 N N . ASP A 1 86 ? -6.083 -3.074 -14.834 1.00 96.38 86 ASP A N 1
ATOM 586 C CA . ASP A 1 86 ? -7.492 -2.870 -15.173 1.00 96.38 86 ASP A CA 1
ATOM 587 C C . ASP A 1 86 ? -8.271 -4.188 -15.105 1.00 96.38 86 ASP A C 1
ATOM 589 O O . ASP A 1 86 ? -9.311 -4.260 -14.454 1.00 96.38 86 ASP A O 1
ATOM 593 N N . ALA A 1 87 ? -7.732 -5.272 -15.670 1.00 95.50 87 ALA A N 1
ATOM 594 C CA . ALA A 1 87 ? -8.357 -6.591 -15.601 1.00 95.50 87 ALA A CA 1
ATOM 595 C C . ALA A 1 87 ? -8.485 -7.106 -14.156 1.00 95.50 87 ALA A C 1
ATOM 597 O O . ALA A 1 87 ? -9.499 -7.707 -13.789 1.00 95.50 87 ALA A O 1
ATOM 598 N N . ALA A 1 88 ? -7.474 -6.867 -13.314 1.00 94.19 88 ALA A N 1
ATOM 599 C CA . ALA A 1 88 ? -7.530 -7.210 -11.897 1.00 94.19 88 ALA A CA 1
ATOM 600 C C . ALA A 1 88 ? -8.575 -6.367 -11.149 1.00 94.19 88 ALA A C 1
ATOM 602 O O . ALA A 1 88 ? -9.321 -6.907 -10.329 1.00 94.19 88 ALA A O 1
ATOM 603 N N . ALA A 1 89 ? -8.660 -5.067 -11.442 1.00 90.31 89 ALA A N 1
ATOM 604 C CA . ALA A 1 89 ? -9.650 -4.169 -10.859 1.00 90.31 89 ALA A CA 1
ATOM 605 C C . ALA A 1 89 ? -11.079 -4.566 -11.258 1.00 90.31 89 ALA A C 1
ATOM 607 O O . ALA A 1 89 ? -11.943 -4.682 -10.388 1.00 90.31 89 ALA A O 1
ATOM 608 N N . ASP A 1 90 ? -11.310 -4.861 -12.538 1.00 93.75 90 ASP A N 1
ATOM 609 C CA . ASP A 1 90 ? -12.589 -5.351 -13.055 1.00 93.75 90 ASP A CA 1
ATOM 610 C C . ASP A 1 90 ? -12.981 -6.681 -12.409 1.00 93.75 90 ASP A C 1
ATOM 612 O O . ASP A 1 90 ? -14.128 -6.869 -11.990 1.00 93.75 90 ASP A O 1
ATOM 616 N N . HIS A 1 91 ? -12.019 -7.598 -12.267 1.00 92.81 91 HIS A N 1
ATOM 617 C CA . HIS A 1 91 ? -12.253 -8.860 -11.581 1.00 92.81 91 HIS A CA 1
ATOM 618 C C . HIS A 1 91 ? -12.678 -8.626 -10.130 1.00 92.81 91 HIS A C 1
ATOM 620 O O . HIS A 1 91 ? -13.710 -9.145 -9.701 1.00 92.81 91 HIS A O 1
ATOM 626 N N . LEU A 1 92 ? -11.927 -7.807 -9.388 1.00 92.12 92 LEU A N 1
ATOM 627 C CA . LEU A 1 92 ? -12.235 -7.470 -8.001 1.00 92.12 92 LEU A CA 1
ATOM 628 C C . LEU A 1 92 ? -13.605 -6.803 -7.876 1.00 92.12 92 LEU A C 1
ATOM 630 O O . LEU A 1 92 ? -14.366 -7.190 -6.993 1.00 92.12 92 LEU A O 1
ATOM 634 N N . ALA A 1 93 ? -13.960 -5.876 -8.767 1.00 89.00 93 ALA A N 1
ATOM 635 C CA . ALA A 1 93 ? -15.257 -5.200 -8.764 1.00 89.00 93 ALA A CA 1
ATOM 636 C C . ALA A 1 93 ? -16.444 -6.178 -8.878 1.00 89.00 93 ALA A C 1
ATOM 638 O O . ALA A 1 93 ? -17.516 -5.914 -8.330 1.00 89.00 93 ALA A O 1
ATOM 639 N N . GLY A 1 94 ? -16.250 -7.320 -9.546 1.00 89.38 94 GLY A N 1
ATOM 640 C CA . GLY A 1 94 ? -17.236 -8.398 -9.635 1.00 89.38 94 GLY A CA 1
ATOM 641 C C . GLY A 1 94 ? -17.344 -9.278 -8.384 1.00 89.38 94 GLY A C 1
ATOM 642 O O . GLY A 1 94 ? -18.336 -9.989 -8.226 1.00 89.38 94 GLY A O 1
ATOM 643 N N . THR A 1 95 ? -16.359 -9.241 -7.484 1.00 91.94 95 THR A N 1
ATOM 644 C CA . THR A 1 95 ? -16.347 -10.063 -6.262 1.00 91.94 95 THR A CA 1
ATOM 645 C C . THR A 1 95 ? -17.144 -9.428 -5.121 1.00 91.94 95 THR A C 1
ATOM 647 O O . THR A 1 95 ? -17.300 -8.210 -5.051 1.00 91.94 95 THR A O 1
ATOM 650 N N . GLU A 1 96 ? -17.595 -10.250 -4.167 1.00 85.50 96 GLU A N 1
ATOM 651 C CA . GLU A 1 96 ? -18.205 -9.782 -2.910 1.00 85.50 96 GLU A CA 1
ATOM 652 C C . GLU A 1 96 ? -17.256 -8.854 -2.135 1.00 85.50 96 GLU A C 1
ATOM 654 O O . GLU A 1 96 ? -17.673 -7.831 -1.594 1.00 85.50 96 GLU A O 1
ATOM 659 N N . PHE A 1 97 ? -15.959 -9.167 -2.145 1.00 84.06 97 PHE A N 1
ATOM 660 C CA . PHE A 1 97 ? -14.929 -8.336 -1.531 1.00 84.06 97 PHE A CA 1
ATOM 661 C C . PHE A 1 97 ? -14.845 -6.945 -2.175 1.00 84.06 97 PHE A C 1
ATOM 663 O O . PHE A 1 97 ? -14.890 -5.943 -1.465 1.00 84.06 97 PHE A O 1
ATOM 670 N N . GLY A 1 98 ? -14.789 -6.851 -3.507 1.00 83.75 98 GLY A N 1
ATOM 671 C CA . GLY A 1 98 ? -14.770 -5.555 -4.196 1.00 83.75 98 GLY A CA 1
ATOM 672 C C . GLY A 1 98 ? -16.061 -4.755 -4.016 1.00 83.75 98 GLY A C 1
ATOM 673 O O . GLY A 1 98 ? -16.009 -3.535 -3.874 1.00 83.75 98 GLY A O 1
ATOM 674 N N . GLN A 1 99 ? -17.215 -5.423 -3.931 1.00 83.31 99 GLN A N 1
ATOM 675 C CA . GLN A 1 99 ? -18.487 -4.778 -3.583 1.00 83.31 99 GLN A CA 1
ATOM 676 C C . GLN A 1 99 ? -18.479 -4.239 -2.146 1.00 83.31 99 GLN A C 1
ATOM 678 O O . GLN A 1 99 ? -18.943 -3.124 -1.908 1.00 83.31 99 GLN A O 1
ATOM 683 N N . SER A 1 100 ? -17.898 -4.993 -1.210 1.00 78.00 100 SER A N 1
ATOM 684 C CA . SER A 1 100 ? -17.746 -4.603 0.196 1.00 78.00 100 SER A CA 1
ATOM 685 C C . SER A 1 100 ? -16.795 -3.415 0.352 1.00 78.00 100 SER A C 1
ATOM 687 O O . SER A 1 100 ? -17.094 -2.473 1.083 1.00 78.00 100 SER A O 1
ATOM 689 N N . LEU A 1 101 ? -15.685 -3.402 -0.393 1.00 79.31 101 LEU A N 1
ATOM 690 C CA . LEU A 1 101 ? -14.775 -2.259 -0.464 1.00 79.31 101 LEU A CA 1
ATOM 691 C C . LEU A 1 101 ? -15.456 -1.021 -1.052 1.00 79.31 101 LEU A C 1
ATOM 693 O O . LEU A 1 101 ? -15.323 0.063 -0.491 1.00 79.31 101 LEU A O 1
ATOM 697 N N . ARG A 1 102 ? -16.212 -1.161 -2.151 1.00 77.81 102 ARG A N 1
ATOM 698 C CA . ARG A 1 102 ? -16.937 -0.029 -2.749 1.00 77.81 102 ARG A CA 1
ATOM 699 C C . ARG A 1 102 ? -17.964 0.551 -1.779 1.00 77.81 102 ARG A C 1
ATOM 701 O O . ARG A 1 102 ? -18.016 1.762 -1.605 1.00 77.81 102 ARG A O 1
ATOM 708 N N . TYR A 1 103 ? -18.700 -0.312 -1.081 1.00 69.69 103 TYR A N 1
ATOM 709 C CA . TYR A 1 103 ? -19.619 0.096 -0.020 1.00 69.69 103 TYR A CA 1
ATOM 710 C C . TYR A 1 103 ? -18.905 0.869 1.104 1.00 69.69 103 TYR A C 1
ATOM 712 O O . TYR A 1 103 ? -19.397 1.909 1.534 1.00 69.69 103 TYR A O 1
ATOM 720 N N . ALA A 1 104 ? -17.728 0.407 1.538 1.00 65.44 104 ALA A N 1
ATOM 721 C CA . ALA A 1 104 ? -16.923 1.060 2.573 1.00 65.44 104 ALA A CA 1
ATOM 722 C C . ALA A 1 104 ? -16.300 2.401 2.137 1.00 65.44 104 ALA A C 1
ATOM 724 O O . ALA A 1 104 ? -16.032 3.254 2.979 1.00 65.44 104 ALA A O 1
ATOM 725 N N . ILE A 1 105 ? -16.055 2.597 0.838 1.00 68.75 105 ILE A N 1
ATOM 726 C CA . ILE A 1 105 ? -15.544 3.859 0.280 1.00 68.75 105 ILE A CA 1
ATOM 727 C C . ILE A 1 105 ? -16.678 4.880 0.123 1.00 68.75 105 ILE A C 1
ATOM 729 O O . ILE A 1 105 ? -16.515 6.040 0.496 1.00 68.75 105 ILE A O 1
ATOM 733 N N . ASP A 1 106 ? -17.830 4.449 -0.396 1.00 73.38 106 ASP A N 1
ATOM 734 C CA . ASP A 1 106 ? -18.989 5.320 -0.631 1.00 73.38 106 ASP A CA 1
ATOM 735 C C . ASP A 1 106 ? -19.703 5.714 0.674 1.00 73.38 106 ASP A C 1
ATOM 737 O O . ASP A 1 106 ? -20.403 6.728 0.733 1.00 73.38 106 ASP A O 1
ATOM 741 N N . GLN A 1 107 ? -19.521 4.929 1.739 1.00 63.47 107 GLN A N 1
ATOM 742 C CA . GLN A 1 107 ? -20.029 5.221 3.073 1.00 63.47 107 GLN A CA 1
ATOM 743 C C . GLN A 1 107 ? -18.871 5.292 4.072 1.00 63.47 107 GLN A C 1
ATOM 745 O O . GLN A 1 107 ? -18.448 4.257 4.580 1.00 63.47 107 GLN A O 1
ATOM 750 N N . PRO A 1 108 ? -18.400 6.488 4.466 1.00 50.88 108 PRO A N 1
ATOM 751 C CA . PRO A 1 108 ? -17.369 6.607 5.499 1.00 50.88 108 PRO A CA 1
ATOM 752 C C . PRO A 1 108 ? -17.835 6.080 6.870 1.00 50.88 108 PRO A C 1
ATOM 754 O O . PRO A 1 108 ? -17.026 5.739 7.724 1.00 50.88 108 PRO A O 1
ATOM 757 N N . SER A 1 109 ? -19.147 5.946 7.087 1.00 51.22 109 SER A N 1
ATOM 758 C CA . SER A 1 109 ? -19.726 5.256 8.252 1.00 51.22 109 SER A CA 1
ATOM 759 C C . SER A 1 109 ? -19.616 3.723 8.187 1.00 51.22 109 SER A C 1
ATOM 761 O O . SER A 1 109 ? -19.980 3.055 9.148 1.00 51.22 109 SER A O 1
ATOM 763 N N . ALA A 1 110 ? -19.139 3.177 7.064 1.00 50.41 110 ALA A N 1
ATOM 764 C CA . ALA A 1 110 ? -18.791 1.774 6.859 1.00 50.41 110 ALA A CA 1
ATOM 765 C C . ALA A 1 110 ? -17.267 1.547 6.847 1.00 50.41 110 ALA A C 1
ATOM 767 O O . ALA A 1 110 ? -16.804 0.448 6.533 1.00 50.41 110 ALA A O 1
ATOM 768 N N . HIS A 1 111 ? -16.471 2.554 7.232 1.00 56.88 111 HIS A N 1
ATOM 769 C CA . HIS A 1 111 ? -15.168 2.262 7.815 1.00 56.88 111 HIS A CA 1
ATOM 770 C C . HIS A 1 111 ? -15.409 1.361 9.031 1.00 56.88 111 HIS A C 1
ATOM 772 O O . HIS A 1 111 ? -16.350 1.588 9.794 1.00 56.88 111 HIS A O 1
ATOM 778 N N . GLY A 1 112 ? -14.607 0.302 9.163 1.00 64.06 112 GLY A N 1
ATOM 779 C CA . GLY A 1 112 ? -14.694 -0.607 10.304 1.00 64.06 112 GLY A CA 1
ATOM 780 C C . GLY A 1 112 ? -14.693 0.154 11.632 1.00 64.06 112 GLY A C 1
ATOM 781 O O . GLY A 1 112 ? -14.331 1.334 11.692 1.00 64.06 112 GLY A O 1
ATOM 782 N N . ALA A 1 113 ? -15.120 -0.522 12.695 1.00 81.75 113 ALA A N 1
ATOM 783 C CA . ALA A 1 113 ? -15.301 0.117 13.988 1.00 81.75 113 ALA A CA 1
ATOM 784 C C . ALA A 1 113 ? -14.077 0.967 14.379 1.00 81.75 113 ALA A C 1
ATOM 786 O O . ALA A 1 113 ? -12.933 0.524 14.285 1.00 81.75 113 ALA A O 1
ATOM 787 N N . THR A 1 114 ? -14.310 2.216 14.768 1.00 83.00 114 THR A N 1
ATOM 788 C CA . THR A 1 114 ? -13.249 3.173 15.101 1.00 83.00 114 THR A CA 1
ATOM 789 C C . THR A 1 114 ? -13.314 3.477 16.586 1.00 83.00 114 THR A C 1
ATOM 791 O O . THR A 1 114 ? -14.403 3.688 17.110 1.00 83.00 114 THR A O 1
ATOM 794 N N . MET A 1 115 ? -12.163 3.511 17.263 1.00 86.62 115 MET A N 1
ATOM 795 C CA . MET A 1 115 ? -12.071 3.809 18.693 1.00 86.62 115 MET A CA 1
ATOM 796 C C . MET A 1 115 ? -11.318 5.117 18.931 1.00 86.62 115 MET A C 1
ATOM 798 O O . MET A 1 115 ? -10.181 5.276 18.489 1.00 86.62 115 MET A O 1
ATOM 802 N N . LEU A 1 116 ? -11.940 6.023 19.679 1.00 87.88 116 LEU A N 1
ATOM 803 C CA . LEU A 1 116 ? -11.361 7.265 20.168 1.00 87.88 116 LEU A CA 1
ATOM 804 C C . LEU A 1 116 ? -11.257 7.206 21.692 1.00 87.88 116 LEU A C 1
ATOM 806 O O . LEU A 1 116 ? -12.214 6.855 22.379 1.00 87.88 116 LEU A O 1
ATOM 810 N N . VAL A 1 117 ? -10.096 7.577 22.227 1.00 89.56 117 VAL A N 1
ATOM 811 C CA . VAL A 1 117 ? -9.858 7.635 23.672 1.00 89.56 117 VAL A CA 1
ATOM 812 C C . VAL A 1 117 ? -9.548 9.069 24.063 1.00 89.56 117 VAL A C 1
ATOM 814 O O . VAL A 1 117 ? -8.594 9.660 23.567 1.00 89.56 117 VAL A O 1
ATOM 817 N N . THR A 1 118 ? -10.331 9.615 24.987 1.00 88.94 118 THR A N 1
ATOM 818 C CA . THR A 1 118 ? -10.163 10.974 25.505 1.00 88.94 118 THR A CA 1
ATOM 819 C C . THR A 1 118 ? -9.901 10.927 27.004 1.00 88.94 118 THR A C 1
ATOM 821 O O . THR A 1 118 ? -10.646 10.299 27.755 1.00 88.94 118 THR A O 1
ATOM 824 N N . ARG A 1 119 ? -8.852 11.610 27.473 1.00 87.62 119 ARG A N 1
ATOM 825 C CA . ARG A 1 119 ? -8.601 11.789 28.909 1.00 87.62 119 ARG A CA 1
ATOM 826 C C . ARG A 1 119 ? -9.477 12.934 29.424 1.00 87.62 119 ARG A C 1
ATOM 828 O O . ARG A 1 119 ? -9.253 14.084 29.071 1.00 87.62 119 ARG A O 1
ATOM 835 N N . THR A 1 120 ? -10.475 12.631 30.254 1.00 86.50 120 THR A N 1
ATOM 836 C CA . THR A 1 120 ? -11.391 13.657 30.801 1.00 86.50 120 THR A CA 1
ATOM 837 C C . THR A 1 120 ? -10.883 14.277 32.105 1.00 86.50 120 THR A C 1
ATOM 839 O O . THR A 1 120 ? -11.231 15.405 32.437 1.00 86.50 120 THR A O 1
ATOM 842 N N . SER A 1 121 ? -10.098 13.526 32.882 1.00 82.31 121 SER A N 1
ATOM 843 C CA . SER A 1 121 ? -9.440 13.980 34.116 1.00 82.31 121 SER A CA 1
ATOM 844 C C . SER A 1 121 ? -8.299 13.014 34.476 1.00 82.31 121 SER A C 1
ATOM 846 O O . SER A 1 121 ? -8.230 11.938 33.874 1.00 82.31 121 SER A O 1
ATOM 848 N N . PRO A 1 122 ? -7.437 13.314 35.468 1.00 81.44 122 PRO A N 1
ATOM 849 C CA . PRO A 1 122 ? -6.425 12.366 35.940 1.00 81.44 122 PRO A CA 1
ATOM 850 C C . PRO A 1 122 ? -7.058 11.018 36.298 1.00 81.44 122 PRO A C 1
ATOM 852 O O . PRO A 1 122 ? -8.051 10.966 37.031 1.00 81.44 122 PRO A O 1
ATOM 855 N N . GLY A 1 123 ? -6.544 9.938 35.708 1.00 82.75 123 GLY A N 1
ATOM 856 C CA . GLY A 1 123 ? -7.088 8.589 35.869 1.00 82.75 123 GLY A CA 1
ATOM 857 C C . GLY A 1 123 ? -8.508 8.363 35.322 1.00 82.75 123 GLY A C 1
ATOM 858 O O . GLY A 1 123 ? -9.092 7.335 35.649 1.00 82.75 123 GLY A O 1
ATOM 859 N N . ARG A 1 124 ? -9.093 9.268 34.516 1.00 87.56 124 ARG A N 1
ATOM 860 C CA . ARG A 1 124 ? -10.362 9.028 33.796 1.00 87.56 124 ARG A CA 1
ATOM 861 C C . ARG A 1 124 ? -10.218 9.131 32.298 1.00 87.56 124 ARG A C 1
ATOM 863 O O . ARG A 1 124 ? -9.828 10.176 31.772 1.00 87.56 124 ARG A O 1
ATOM 870 N N . PHE A 1 125 ? -10.718 8.101 31.639 1.00 88.31 125 PHE A N 1
ATOM 871 C CA . PHE A 1 125 ? -10.777 8.014 30.196 1.00 88.31 125 PHE A CA 1
ATOM 872 C C . PHE A 1 125 ? -12.211 7.778 29.743 1.00 88.31 125 PHE A C 1
ATOM 874 O O . PHE A 1 125 ? -12.913 6.925 30.285 1.00 88.31 125 PHE A O 1
ATOM 881 N N . GLN A 1 126 ? -12.626 8.546 28.746 1.00 90.25 126 GLN A N 1
ATOM 882 C CA . GLN A 1 126 ? -13.830 8.313 27.971 1.00 90.25 126 GLN A CA 1
ATOM 883 C C . GLN A 1 126 ? -13.410 7.635 26.672 1.00 90.25 126 GLN A C 1
ATOM 885 O O . GLN A 1 126 ? -12.538 8.133 25.959 1.00 90.25 126 GLN A O 1
ATOM 890 N N . ILE A 1 127 ? -14.002 6.481 26.396 1.00 91.06 127 ILE A N 1
ATOM 891 C CA . ILE A 1 127 ? -13.744 5.695 25.196 1.00 91.06 127 ILE A CA 1
ATOM 892 C C . ILE A 1 127 ? -15.012 5.713 24.368 1.00 91.06 127 ILE A C 1
ATOM 894 O O . ILE A 1 127 ? -16.062 5.260 24.820 1.00 91.06 127 ILE A O 1
ATOM 898 N N . GLU A 1 128 ? -14.901 6.258 23.168 1.00 88.94 128 GLU A N 1
ATOM 899 C CA . GLU A 1 128 ? -15.978 6.323 22.195 1.00 88.94 128 GLU A CA 1
ATOM 900 C C . GLU A 1 128 ? -15.645 5.397 21.042 1.00 88.94 128 GLU A C 1
ATOM 902 O O . GLU A 1 128 ? -14.567 5.475 20.454 1.00 88.94 128 GLU A O 1
ATOM 907 N N . VAL A 1 129 ? -16.568 4.500 20.729 1.00 88.69 129 VAL A N 1
ATOM 908 C CA . VAL A 1 129 ? -16.417 3.549 19.639 1.00 88.69 129 VAL A CA 1
ATOM 909 C C . VAL A 1 129 ? -17.622 3.695 18.736 1.00 88.69 129 VAL A C 1
ATOM 911 O O . VAL A 1 129 ? -18.761 3.631 19.196 1.00 88.69 129 VAL A O 1
ATOM 914 N N . SER A 1 130 ? -17.374 3.902 17.453 1.00 85.62 130 SER A N 1
ATOM 915 C CA . SER A 1 130 ? -18.401 4.036 16.423 1.00 85.62 130 SER A CA 1
ATOM 916 C C . SER A 1 130 ? -18.247 2.932 15.381 1.00 85.62 130 SER A C 1
ATOM 918 O O . SER A 1 130 ? -17.172 2.351 15.248 1.00 85.62 130 SER A O 1
ATOM 920 N N . GLY A 1 131 ? -19.323 2.617 14.654 1.00 79.12 131 GLY A N 1
ATOM 921 C CA . GLY A 1 131 ? -19.300 1.577 13.617 1.00 79.12 131 GLY A CA 1
ATOM 922 C C . GLY A 1 131 ? -19.358 0.145 14.163 1.00 79.12 131 GLY A C 1
ATOM 923 O O . GLY A 1 131 ? -18.927 -0.782 13.483 1.00 79.12 131 GLY A O 1
ATOM 924 N N . LEU A 1 132 ? -19.869 -0.040 15.386 1.00 83.44 132 LEU A N 1
ATOM 925 C CA . LEU A 1 132 ? -20.166 -1.363 15.947 1.00 83.44 132 LEU A CA 1
ATOM 926 C C . LEU A 1 132 ? -21.520 -1.863 15.428 1.00 83.44 132 LEU A C 1
ATOM 928 O O . LEU A 1 132 ? -22.348 -1.078 14.967 1.00 83.44 132 LEU A O 1
ATOM 932 N N . ARG A 1 133 ? -21.791 -3.165 15.526 1.00 78.25 133 ARG A N 1
ATOM 933 C CA . ARG A 1 133 ? -23.130 -3.697 15.241 1.00 78.25 133 ARG A CA 1
ATOM 934 C C . ARG A 1 133 ? -24.042 -3.522 16.454 1.00 78.25 133 ARG A C 1
ATOM 936 O O . ARG A 1 133 ? -23.608 -3.628 17.599 1.00 78.25 133 ARG A O 1
ATOM 943 N N . ALA A 1 134 ? -25.327 -3.280 16.206 1.00 81.00 134 ALA A N 1
ATOM 944 C CA . ALA A 1 134 ? -26.327 -3.269 17.270 1.00 81.00 134 ALA A CA 1
ATOM 945 C C . ALA A 1 134 ? -26.478 -4.673 17.882 1.00 81.00 134 ALA A C 1
ATOM 947 O O . ALA A 1 134 ? -26.595 -5.660 17.156 1.00 81.00 134 ALA A O 1
ATOM 948 N N . GLY A 1 135 ? -26.472 -4.755 19.213 1.00 80.19 135 GLY A N 1
ATOM 949 C CA . GLY A 1 135 ? -26.535 -6.007 19.969 1.00 80.19 135 GLY A CA 1
ATOM 950 C C . GLY A 1 135 ? -25.193 -6.728 20.138 1.00 80.19 135 GLY A C 1
ATOM 951 O O . GLY A 1 135 ? -25.176 -7.827 20.683 1.00 80.19 135 GLY A O 1
ATOM 952 N N . GLN A 1 136 ? -24.079 -6.140 19.693 1.00 84.50 136 GLN A N 1
ATOM 953 C CA . GLN A 1 136 ? -22.759 -6.766 19.765 1.00 84.50 136 GLN A CA 1
ATOM 954 C C . GLN A 1 136 ? -22.167 -6.682 21.178 1.00 84.50 136 GLN A C 1
ATOM 956 O O . GLN A 1 136 ? -22.020 -5.591 21.729 1.00 84.50 136 GLN A O 1
ATOM 961 N N . GLU A 1 137 ? -21.782 -7.824 21.755 1.00 86.69 137 GLU A N 1
ATOM 962 C CA . GLU A 1 137 ? -21.031 -7.865 23.015 1.00 86.69 137 GLU A CA 1
ATOM 963 C C . GLU A 1 137 ? -19.570 -7.462 22.790 1.00 86.69 137 GLU A C 1
ATOM 965 O O . GLU A 1 137 ? -18.833 -8.109 22.038 1.00 86.69 137 GLU A O 1
ATOM 970 N N . VAL A 1 138 ? -19.143 -6.409 23.484 1.00 89.19 138 VAL A N 1
ATOM 971 C CA . VAL A 1 138 ? -17.788 -5.862 23.419 1.00 89.19 138 VAL A CA 1
ATOM 972 C C . VAL A 1 138 ? -17.176 -5.772 24.812 1.00 89.19 138 VAL A C 1
ATOM 974 O O . VAL A 1 138 ? -17.845 -5.453 25.794 1.00 89.19 138 VAL A O 1
ATOM 977 N N . THR A 1 139 ? -15.881 -6.062 24.900 1.00 90.00 139 THR A N 1
ATOM 978 C CA . THR A 1 139 ? -15.086 -5.931 26.125 1.00 90.00 139 THR A CA 1
ATOM 979 C C . THR A 1 139 ? -13.970 -4.928 25.891 1.00 90.00 139 THR A C 1
ATOM 981 O O . THR A 1 139 ? -13.183 -5.078 24.960 1.00 90.00 139 THR A O 1
ATOM 984 N N . VAL A 1 140 ? -13.889 -3.914 26.744 1.00 89.62 140 VAL A N 1
ATOM 985 C CA . VAL A 1 140 ? -12.841 -2.898 26.741 1.00 89.62 140 VAL A CA 1
ATOM 986 C C . VAL A 1 140 ? -11.885 -3.183 27.886 1.00 89.62 140 VAL A C 1
ATOM 988 O O . VAL A 1 140 ? -12.281 -3.206 29.048 1.00 89.62 140 VAL A O 1
ATOM 991 N N . THR A 1 141 ? -10.613 -3.380 27.565 1.00 89.25 141 THR A N 1
ATOM 992 C CA . THR A 1 141 ? -9.557 -3.662 28.536 1.00 89.25 141 THR A CA 1
ATOM 993 C C . THR A 1 141 ? -8.489 -2.583 28.480 1.00 89.25 141 THR A C 1
ATOM 995 O O . THR A 1 141 ? -8.016 -2.222 27.403 1.00 89.25 141 THR A O 1
ATOM 998 N N . ALA A 1 142 ? -8.083 -2.082 29.642 1.00 87.94 142 ALA A N 1
ATOM 999 C CA . ALA A 1 142 ? -6.992 -1.131 29.782 1.00 87.94 142 ALA A CA 1
ATOM 1000 C C . ALA A 1 142 ? -5.751 -1.819 30.361 1.00 87.94 142 ALA A C 1
ATOM 1002 O O . ALA A 1 142 ? -5.834 -2.532 31.364 1.00 87.94 142 ALA A O 1
ATOM 1003 N N . PHE A 1 143 ? -4.595 -1.556 29.759 1.00 86.75 143 PHE A N 1
ATOM 1004 C CA . PHE A 1 143 ? -3.303 -2.107 30.145 1.00 86.75 143 PHE A CA 1
ATOM 1005 C C . PHE A 1 143 ? -2.276 -1.004 30.404 1.00 86.75 143 PHE A C 1
ATOM 1007 O O . PHE A 1 143 ? -2.224 0.003 29.694 1.00 86.75 143 PHE A O 1
ATOM 1014 N N . ARG A 1 144 ? -1.375 -1.250 31.357 1.00 84.69 144 ARG A N 1
ATOM 1015 C CA . ARG A 1 144 ? -0.161 -0.456 31.589 1.00 84.69 144 ARG A CA 1
ATOM 1016 C C . ARG A 1 144 ? 1.035 -1.386 31.666 1.00 84.69 144 ARG A C 1
ATOM 1018 O O . ARG A 1 144 ? 1.091 -2.246 32.536 1.00 84.69 144 ARG A O 1
ATOM 1025 N N . ARG A 1 145 ? 2.007 -1.217 30.764 1.00 79.75 145 ARG A N 1
ATOM 1026 C CA . ARG A 1 145 ? 3.230 -2.050 30.710 1.00 79.75 145 ARG A CA 1
ATOM 1027 C C . ARG A 1 145 ? 2.942 -3.569 30.745 1.00 79.75 145 ARG A C 1
ATOM 1029 O O . ARG A 1 145 ? 3.714 -4.331 31.315 1.00 79.75 145 ARG A O 1
ATOM 1036 N N . GLY A 1 146 ? 1.828 -4.001 30.146 1.00 75.69 146 GLY A N 1
ATOM 1037 C CA . GLY A 1 146 ? 1.389 -5.405 30.124 1.00 75.69 146 GLY A CA 1
ATOM 1038 C C . GLY A 1 146 ? 0.568 -5.864 31.339 1.00 75.69 146 GLY A C 1
ATOM 1039 O O . GLY A 1 146 ? 0.087 -6.992 31.341 1.00 75.69 146 GLY A O 1
ATOM 1040 N N . GLU A 1 147 ? 0.364 -5.009 32.343 1.00 83.69 147 GLU A N 1
ATOM 1041 C CA . GLU A 1 147 ? -0.520 -5.266 33.482 1.00 83.69 147 GLU A CA 1
ATOM 1042 C C . GLU A 1 147 ? -1.943 -4.790 33.164 1.00 83.69 147 GLU A C 1
ATOM 1044 O O . GLU A 1 147 ? -2.133 -3.655 32.720 1.00 83.69 147 GLU A O 1
ATOM 1049 N N . LEU A 1 148 ? -2.942 -5.649 33.381 1.00 83.25 148 LEU A N 1
ATOM 1050 C CA . LEU A 1 148 ? -4.354 -5.297 33.232 1.00 83.25 148 LEU A CA 1
ATOM 1051 C C . LEU A 1 148 ? -4.771 -4.384 34.387 1.00 83.25 148 LEU A C 1
ATOM 1053 O O . LEU A 1 148 ? -4.680 -4.771 35.550 1.00 83.25 148 LEU A O 1
ATOM 1057 N N . LEU A 1 149 ? -5.237 -3.182 34.059 1.00 83.81 149 LEU A N 1
ATOM 1058 C CA . LEU A 1 149 ? -5.665 -2.188 35.041 1.00 83.81 149 LEU A CA 1
ATOM 1059 C C . LEU A 1 149 ? -7.178 -2.176 35.239 1.00 83.81 149 LEU A C 1
ATOM 1061 O O . LEU A 1 149 ? -7.652 -2.024 36.362 1.00 83.81 149 LEU A O 1
ATOM 1065 N N . ALA A 1 150 ? -7.937 -2.304 34.153 1.00 83.31 150 ALA A N 1
ATOM 1066 C CA . ALA A 1 150 ? -9.388 -2.261 34.200 1.00 83.31 150 ALA A CA 1
ATOM 1067 C C . ALA A 1 150 ? -10.001 -3.007 33.018 1.00 83.31 150 ALA A C 1
ATOM 1069 O O . ALA A 1 150 ? -9.382 -3.145 31.961 1.00 83.31 150 ALA A O 1
ATOM 1070 N N . LEU A 1 151 ? -11.229 -3.470 33.222 1.00 84.81 151 LEU A N 1
ATOM 1071 C CA . LEU A 1 151 ? -12.034 -4.161 32.231 1.00 84.81 151 LEU A CA 1
ATOM 1072 C C . LEU A 1 151 ? -13.480 -3.691 32.373 1.00 84.81 151 LEU A C 1
ATOM 1074 O O . LEU A 1 151 ? -14.007 -3.655 33.485 1.00 84.81 151 LEU A O 1
ATOM 1078 N N . ASP A 1 152 ? -14.094 -3.344 31.252 1.00 87.25 152 ASP A N 1
ATOM 1079 C CA . ASP A 1 152 ? -15.504 -2.992 31.151 1.00 87.25 152 ASP A CA 1
ATOM 1080 C C . ASP A 1 152 ? -16.138 -3.789 30.010 1.00 87.25 152 ASP A C 1
ATOM 1082 O O . ASP A 1 152 ? -15.512 -4.000 28.971 1.00 87.25 152 ASP A O 1
ATOM 1086 N N . ALA A 1 153 ? -17.357 -4.273 30.206 1.00 85.00 153 ALA A N 1
ATOM 1087 C CA . ALA A 1 153 ? -18.064 -5.082 29.221 1.00 85.00 153 ALA A CA 1
ATOM 1088 C C . ALA A 1 153 ? -19.442 -4.483 28.976 1.00 85.00 153 ALA A C 1
ATOM 1090 O O . ALA A 1 153 ? -20.183 -4.190 29.914 1.00 85.00 153 ALA A O 1
ATOM 1091 N N . ALA A 1 154 ? -19.787 -4.319 27.707 1.00 86.81 154 ALA A N 1
ATOM 1092 C CA . ALA A 1 154 ? -21.011 -3.659 27.302 1.00 86.81 154 ALA A CA 1
ATOM 1093 C C . ALA A 1 154 ? -21.583 -4.290 26.034 1.00 86.81 154 ALA A C 1
ATOM 1095 O O . ALA A 1 154 ? -20.882 -4.943 25.262 1.00 86.81 154 ALA A O 1
ATOM 1096 N N . VAL A 1 155 ? -22.876 -4.071 25.822 1.00 86.44 155 VAL A N 1
ATOM 1097 C CA . VAL A 1 155 ? -23.550 -4.403 24.567 1.00 86.44 155 VAL A CA 1
ATOM 1098 C C . VAL A 1 155 ? -23.671 -3.114 23.767 1.00 86.44 155 VAL A C 1
ATOM 1100 O O . VAL A 1 155 ? -24.257 -2.145 24.251 1.00 86.44 155 VAL A O 1
ATOM 1103 N N . ALA A 1 156 ? -23.090 -3.085 22.572 1.00 85.00 156 ALA A N 1
ATOM 1104 C CA . ALA A 1 156 ? -23.120 -1.918 21.704 1.00 85.00 156 ALA A CA 1
ATOM 1105 C C . ALA A 1 156 ? -24.474 -1.789 20.995 1.00 85.00 156 ALA A C 1
ATOM 1107 O O . ALA A 1 156 ? -25.056 -2.782 20.561 1.00 85.00 156 ALA A O 1
ATOM 1108 N N . ASP A 1 157 ? -24.948 -0.557 20.824 1.00 82.12 157 ASP A N 1
ATOM 1109 C CA . ASP A 1 157 ? -26.146 -0.236 20.035 1.00 82.12 157 ASP A CA 1
ATOM 1110 C C . ASP A 1 157 ? -25.747 0.609 18.816 1.00 82.12 157 ASP A C 1
ATOM 1112 O O . ASP A 1 157 ? -26.106 1.775 18.677 1.00 82.12 157 ASP A O 1
ATOM 1116 N N . GLY A 1 158 ? -24.847 0.067 17.989 1.00 80.50 158 GLY A N 1
ATOM 1117 C CA . GLY A 1 158 ? -24.219 0.799 16.878 1.00 80.50 158 GLY A CA 1
ATOM 1118 C C . GLY A 1 158 ? -22.994 1.636 17.281 1.00 80.50 158 GLY A C 1
ATOM 1119 O O . GLY A 1 158 ? -22.080 1.863 16.484 1.00 80.50 158 GLY A O 1
ATOM 1120 N N . ALA A 1 159 ? -22.949 2.056 18.543 1.00 84.44 159 ALA A N 1
ATOM 1121 C CA . ALA A 1 159 ? -21.837 2.758 19.166 1.00 84.44 159 ALA A CA 1
ATOM 1122 C C . ALA A 1 159 ? -21.683 2.339 20.637 1.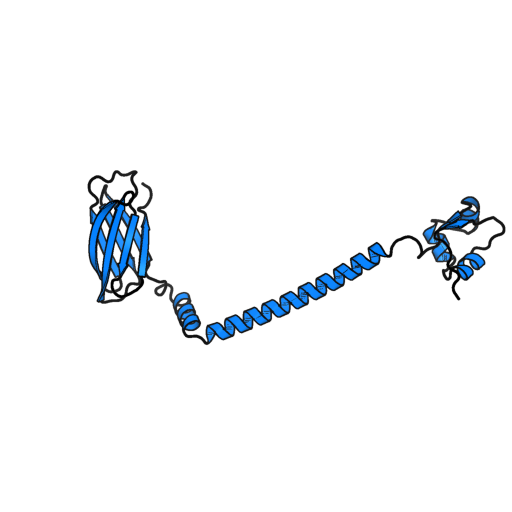00 84.44 159 ALA A C 1
ATOM 1124 O O . ALA A 1 159 ? -22.597 1.763 21.235 1.00 84.44 159 ALA A O 1
ATOM 1125 N N . LEU A 1 160 ? -20.523 2.645 21.216 1.00 88.94 160 LEU A N 1
ATOM 1126 C CA . LEU A 1 160 ? -20.220 2.456 22.631 1.00 88.94 160 LEU A CA 1
ATOM 1127 C C . LEU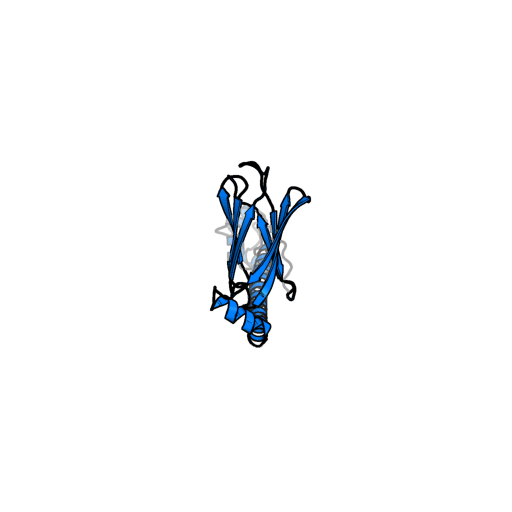 A 1 160 ? -19.590 3.728 23.202 1.00 88.94 160 LEU A C 1
ATOM 1129 O O . LEU A 1 160 ? -18.640 4.259 22.633 1.00 88.94 160 LEU A O 1
ATOM 1133 N N . THR A 1 161 ? -20.063 4.155 24.372 1.00 89.31 161 THR A N 1
ATOM 1134 C CA . THR A 1 161 ? -19.371 5.142 25.208 1.00 89.31 161 THR A CA 1
ATOM 1135 C C . THR A 1 161 ? -19.092 4.521 26.569 1.00 89.31 161 THR A C 1
ATOM 1137 O O . THR A 1 161 ? -20.013 4.315 27.359 1.00 89.31 161 THR A O 1
ATOM 1140 N N . ALA A 1 162 ? -17.825 4.224 26.845 1.00 87.06 162 ALA A N 1
ATOM 1141 C CA . ALA A 1 162 ? -17.374 3.648 28.108 1.00 87.06 162 ALA A CA 1
ATOM 1142 C C . ALA A 1 162 ? -16.558 4.669 28.908 1.00 87.06 162 ALA A C 1
ATOM 1144 O O . ALA A 1 162 ? -15.805 5.465 28.344 1.00 87.06 162 ALA A O 1
ATOM 1145 N N . HIS A 1 163 ? -16.693 4.632 30.232 1.00 88.69 163 HIS A N 1
ATOM 1146 C CA . HIS A 1 163 ? -15.930 5.483 31.143 1.00 88.69 163 HIS A CA 1
ATOM 1147 C C . HIS A 1 163 ? -15.062 4.603 32.033 1.00 88.69 163 HIS A C 1
ATOM 1149 O O . HIS A 1 163 ? -15.564 3.900 32.907 1.00 88.69 163 HIS A O 1
ATOM 1155 N N . LEU A 1 164 ? -13.751 4.663 31.828 1.00 86.56 164 LEU A N 1
ATOM 1156 C CA . LEU A 1 164 ? -12.786 3.847 32.549 1.00 86.56 164 LEU A CA 1
ATOM 1157 C C . LEU A 1 164 ? -12.006 4.699 33.551 1.00 86.56 164 LEU A C 1
ATOM 1159 O O . LEU A 1 164 ? -11.393 5.714 33.212 1.00 86.56 164 LEU A O 1
ATOM 1163 N N . MET A 1 165 ? -12.050 4.259 34.808 1.00 84.81 165 MET A N 1
ATOM 1164 C CA . MET A 1 165 ? -11.267 4.803 35.912 1.00 84.81 165 MET A CA 1
ATOM 1165 C C . MET A 1 165 ? -9.994 3.967 36.066 1.00 84.81 165 MET A C 1
ATOM 1167 O O . MET A 1 165 ? -10.069 2.790 36.412 1.00 84.81 165 MET A O 1
ATOM 1171 N N . LEU A 1 166 ? -8.834 4.578 35.851 1.00 84.00 166 LEU A N 1
ATOM 1172 C CA . LEU A 1 166 ? -7.515 3.982 36.063 1.00 84.00 166 LEU A CA 1
ATOM 1173 C C . LEU A 1 166 ? -6.848 4.673 37.263 1.00 84.00 166 LEU A C 1
ATOM 1175 O O . LEU A 1 166 ? -6.143 5.670 37.085 1.00 84.00 166 LEU A O 1
ATOM 1179 N N . PRO A 1 167 ? -7.113 4.216 38.501 1.00 74.38 167 PRO A N 1
ATOM 1180 C CA . PRO A 1 167 ? -6.543 4.837 39.690 1.00 74.38 167 PRO A CA 1
ATOM 1181 C C . PRO A 1 167 ? -5.017 4.675 39.714 1.00 74.38 167 PRO A C 1
ATOM 1183 O O . PRO A 1 167 ? -4.498 3.585 39.484 1.00 74.38 167 PRO A O 1
ATOM 1186 N N . GLY A 1 168 ? -4.303 5.760 40.027 1.00 72.94 168 GLY A N 1
ATOM 1187 C CA . GLY A 1 168 ? -2.838 5.759 40.117 1.00 72.94 168 GLY A CA 1
ATOM 1188 C C . GLY A 1 168 ? -2.109 5.852 38.774 1.00 72.94 168 GLY A C 1
ATOM 1189 O O . GLY A 1 168 ? -0.931 5.515 38.725 1.00 72.94 168 GLY A O 1
ATOM 1190 N N . LEU A 1 169 ? -2.801 6.267 37.707 1.00 76.12 169 LEU A N 1
ATOM 1191 C CA . LEU A 1 169 ? -2.174 6.681 36.455 1.00 76.12 169 LEU A CA 1
ATOM 1192 C C . LEU A 1 169 ? -1.911 8.194 36.507 1.00 76.12 169 LEU A C 1
ATOM 1194 O O . LEU A 1 169 ? -2.863 8.978 36.607 1.00 76.12 169 LEU A O 1
ATOM 1198 N N . ASP A 1 170 ? -0.642 8.588 36.444 1.00 72.94 170 ASP A N 1
ATOM 1199 C CA . ASP A 1 170 ? -0.247 10.000 36.437 1.00 72.94 170 ASP A CA 1
ATOM 1200 C C . ASP A 1 170 ? -0.645 10.698 35.115 1.00 72.94 170 ASP A C 1
ATOM 1202 O O . ASP A 1 170 ? -1.053 10.060 34.134 1.00 72.94 170 ASP A O 1
ATOM 1206 N N . GLU A 1 171 ? -0.572 12.034 35.072 1.00 69.38 171 GLU A N 1
ATOM 1207 C CA . GLU A 1 171 ? -0.926 12.806 33.865 1.00 69.38 171 GLU A CA 1
ATOM 1208 C C . GLU A 1 171 ? 0.009 12.505 32.685 1.00 69.38 171 GLU A C 1
ATOM 1210 O O . GLU A 1 171 ? -0.453 12.435 31.548 1.00 69.38 171 GLU A O 1
ATOM 1215 N N . GLU A 1 172 ? 1.281 12.221 32.970 1.00 70.50 172 GLU A N 1
ATOM 1216 C CA . GLU A 1 172 ? 2.315 11.897 31.977 1.00 70.50 172 GLU A CA 1
ATOM 1217 C C . GLU A 1 172 ? 2.348 10.404 31.598 1.00 70.50 172 GLU A C 1
ATOM 1219 O O . GLU A 1 172 ? 3.045 10.006 30.664 1.00 70.50 172 GLU A O 1
ATOM 1224 N N . GLU A 1 173 ? 1.613 9.544 32.313 1.00 75.81 173 GLU A N 1
ATOM 1225 C CA . GLU A 1 173 ? 1.601 8.108 32.039 1.00 75.81 173 GLU A CA 1
ATOM 1226 C C . GLU A 1 173 ? 0.563 7.737 30.973 1.00 75.81 173 GLU A C 1
ATOM 1228 O O . GLU A 1 173 ? -0.602 8.151 31.017 1.00 75.81 173 GLU A O 1
ATOM 1233 N N . GLN A 1 174 ? 0.988 6.894 30.027 1.00 80.12 174 GLN A N 1
ATOM 1234 C CA . GLN A 1 174 ? 0.132 6.350 28.979 1.00 80.12 174 GLN A CA 1
ATOM 1235 C C . GLN A 1 174 ? -0.458 4.990 29.369 1.00 80.12 174 GLN A C 1
ATOM 1237 O O . GLN A 1 174 ? 0.199 4.150 29.991 1.00 80.12 174 GLN A O 1
ATOM 1242 N N . ALA A 1 175 ? -1.687 4.746 28.921 1.00 84.50 175 ALA A N 1
ATOM 1243 C CA . ALA A 1 175 ? -2.341 3.445 28.978 1.00 84.50 175 ALA A CA 1
ATOM 1244 C C . ALA A 1 175 ? -2.724 2.981 27.566 1.00 84.50 175 ALA A C 1
ATOM 1246 O O . ALA A 1 175 ? -3.071 3.790 26.703 1.00 84.50 175 ALA A O 1
ATOM 1247 N N . ALA A 1 176 ? -2.662 1.671 27.336 1.00 86.88 176 ALA A N 1
ATOM 1248 C CA . ALA A 1 176 ? -3.163 1.045 26.119 1.00 86.88 176 ALA A CA 1
ATOM 1249 C C . ALA A 1 176 ? -4.572 0.510 26.371 1.00 86.88 176 ALA A C 1
ATOM 1251 O O . ALA A 1 176 ? -4.821 -0.144 27.380 1.00 86.88 176 ALA A O 1
ATOM 1252 N N . PHE A 1 177 ? -5.479 0.759 25.440 1.00 88.38 177 PHE A N 1
ATOM 1253 C CA . PHE A 1 177 ? -6.861 0.313 25.476 1.00 88.38 177 PHE A CA 1
ATOM 1254 C C . PHE A 1 177 ? -7.073 -0.659 24.327 1.00 88.38 177 PHE A C 1
ATOM 1256 O O . PHE A 1 177 ? -6.694 -0.377 23.190 1.00 88.38 177 PHE A O 1
ATOM 1263 N N . VAL A 1 178 ? -7.670 -1.803 24.629 1.00 88.44 178 VAL A N 1
ATOM 1264 C CA . VAL A 1 178 ? -8.023 -2.825 23.651 1.00 88.44 178 VAL A CA 1
ATOM 1265 C C . VAL A 1 178 ? -9.515 -3.071 23.759 1.00 88.44 178 VAL A C 1
ATOM 1267 O O . VAL A 1 178 ? -10.007 -3.359 24.847 1.00 88.44 178 VAL A O 1
ATOM 1270 N N . LEU A 1 179 ? -10.222 -2.969 22.642 1.00 88.75 179 LEU A N 1
ATOM 1271 C CA . LEU A 1 179 ? -11.602 -3.412 22.525 1.00 88.75 179 LEU A CA 1
ATOM 1272 C C . LEU A 1 179 ? -11.634 -4.706 21.723 1.00 88.75 179 LEU A C 1
ATOM 1274 O O . LEU A 1 179 ? -11.088 -4.758 20.622 1.00 88.75 179 LEU A O 1
ATOM 1278 N N . GLU A 1 180 ? -12.292 -5.722 22.266 1.00 87.69 180 GLU A N 1
ATOM 1279 C CA . GLU A 1 180 ? -12.522 -7.008 21.608 1.00 87.69 180 GLU A CA 1
ATOM 1280 C C . GLU A 1 180 ? -14.026 -7.270 21.523 1.00 87.69 180 GLU A C 1
ATOM 1282 O O . GLU A 1 180 ? -14.745 -7.137 22.519 1.00 87.69 180 GLU A O 1
ATOM 1287 N N . ALA A 1 181 ? -14.510 -7.641 20.339 1.00 84.50 181 ALA A N 1
ATOM 1288 C CA . ALA A 1 181 ? -15.867 -8.146 20.180 1.00 84.50 181 ALA A CA 1
ATOM 1289 C C . ALA A 1 181 ? -15.886 -9.666 20.354 1.00 84.50 181 ALA A C 1
ATOM 1291 O O . ALA A 1 181 ? -15.012 -10.363 19.850 1.00 84.50 181 ALA A O 1
ATOM 1292 N N . ARG A 1 182 ? -16.885 -10.204 21.058 1.00 75.31 182 ARG A N 1
ATOM 1293 C CA . ARG A 1 182 ? -16.905 -11.640 21.386 1.00 75.31 182 ARG A CA 1
ATOM 1294 C C . ARG A 1 182 ? -17.217 -12.567 20.213 1.00 75.31 182 ARG A C 1
ATOM 1296 O O . ARG A 1 182 ? -16.777 -13.713 20.220 1.00 75.31 182 ARG A O 1
ATOM 1303 N N . GLU A 1 183 ? -18.005 -12.092 19.255 1.00 68.44 183 GLU A N 1
ATOM 1304 C CA . GLU A 1 183 ? -18.500 -12.902 18.131 1.00 68.44 183 GLU A CA 1
ATOM 1305 C C . GLU A 1 183 ? -17.799 -12.603 16.799 1.00 68.44 183 GLU A C 1
ATOM 1307 O O . GLU A 1 183 ? -17.917 -13.383 15.857 1.00 68.44 183 GLU A O 1
ATOM 1312 N N . GLU A 1 184 ? -17.050 -11.503 16.713 1.00 64.69 184 GLU A N 1
ATOM 1313 C CA . GLU A 1 184 ? -16.288 -11.123 15.521 1.00 64.69 184 GLU A CA 1
ATOM 1314 C C . GLU A 1 184 ? -14.791 -11.140 15.832 1.00 64.6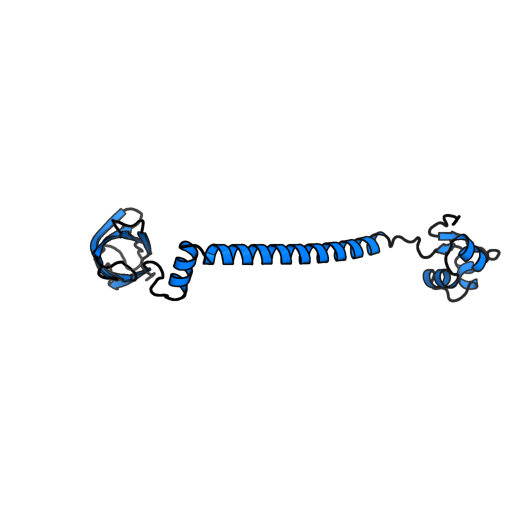9 184 GLU A C 1
ATOM 1316 O O . GLU A 1 184 ? -14.383 -10.847 16.953 1.00 64.69 184 GLU A O 1
ATOM 1321 N N . ASP A 1 185 ? -13.958 -11.398 14.821 1.00 70.06 185 ASP A N 1
ATOM 1322 C CA . ASP A 1 185 ? -12.502 -11.191 14.888 1.00 70.06 185 ASP A CA 1
ATOM 1323 C C . ASP A 1 185 ? -12.174 -9.682 14.800 1.00 70.06 185 ASP A C 1
ATOM 1325 O O . ASP A 1 185 ? -11.395 -9.217 13.969 1.00 70.06 185 ASP A O 1
ATOM 1329 N N . LEU A 1 186 ? -12.878 -8.879 15.607 1.00 79.75 186 LEU A N 1
ATOM 1330 C CA . LEU A 1 186 ? -12.749 -7.432 15.685 1.00 79.75 186 LEU A CA 1
ATOM 1331 C C . LEU A 1 186 ? -11.962 -7.081 16.944 1.00 79.75 186 LEU A C 1
ATOM 1333 O O . LEU A 1 186 ? -12.447 -7.232 18.069 1.00 79.75 186 LEU A O 1
ATOM 1337 N N . ARG A 1 187 ? -10.760 -6.549 16.727 1.00 84.31 187 ARG A N 1
ATOM 1338 C CA . ARG A 1 187 ? -9.894 -6.030 17.780 1.00 84.31 187 ARG A CA 1
ATOM 1339 C C . ARG A 1 187 ? -9.426 -4.625 17.441 1.00 84.31 187 ARG A C 1
ATOM 1341 O O . ARG A 1 187 ? -8.692 -4.423 16.477 1.00 84.31 187 ARG A O 1
ATOM 1348 N N . LEU A 1 188 ? -9.809 -3.660 18.269 1.00 82.38 188 LEU A N 1
ATOM 1349 C CA . LEU A 1 188 ? -9.350 -2.277 18.166 1.00 82.38 188 LEU A CA 1
ATOM 1350 C C . LEU A 1 188 ? -8.343 -1.997 19.267 1.00 82.38 188 LEU A C 1
ATOM 1352 O O . LEU A 1 188 ? -8.512 -2.441 20.399 1.00 82.38 188 LEU A O 1
ATOM 1356 N N . THR A 1 189 ? -7.288 -1.259 18.939 1.00 85.75 189 THR A N 1
ATOM 1357 C CA . THR A 1 189 ? -6.281 -0.837 19.914 1.00 85.75 189 THR A CA 1
ATOM 1358 C C . THR A 1 189 ? -6.070 0.660 19.786 1.00 85.75 189 THR A C 1
ATOM 1360 O O . THR A 1 189 ? -5.893 1.161 18.679 1.00 85.75 189 THR A O 1
ATOM 1363 N N . ALA A 1 190 ? -6.064 1.368 20.909 1.00 84.69 190 ALA A N 1
ATOM 1364 C CA . ALA A 1 190 ? -5.669 2.768 20.962 1.00 84.69 190 ALA A CA 1
ATOM 1365 C C . ALA A 1 190 ? -4.838 3.032 22.213 1.00 84.69 190 ALA A C 1
ATOM 1367 O O . ALA A 1 190 ? -4.944 2.329 23.217 1.00 84.69 190 ALA A O 1
ATOM 1368 N N . THR A 1 191 ? -4.013 4.064 22.160 1.00 84.50 191 THR A N 1
ATOM 1369 C CA . THR A 1 191 ? -3.266 4.569 23.311 1.00 84.50 191 THR A CA 1
ATOM 1370 C C . THR A 1 191 ? -3.919 5.847 23.810 1.00 84.50 191 THR A C 1
ATOM 1372 O O . THR A 1 191 ? -4.505 6.596 23.027 1.00 84.50 191 THR A O 1
ATOM 1375 N N . SER A 1 192 ? -3.840 6.107 25.115 1.00 79.69 192 SER A N 1
ATOM 1376 C CA . SER A 1 192 ? -4.247 7.408 25.651 1.00 79.69 192 SER A CA 1
ATOM 1377 C C . SER A 1 192 ? -3.483 8.538 24.948 1.00 79.69 192 SER A C 1
ATOM 1379 O O . SER A 1 192 ? -2.285 8.366 24.711 1.00 79.69 192 SER A O 1
ATOM 1381 N N . PRO A 1 193 ? -4.127 9.686 24.676 1.00 73.94 193 PRO A N 1
ATOM 1382 C CA . PRO A 1 193 ? -3.442 10.857 24.141 1.00 73.94 193 PRO A CA 1
ATOM 1383 C C . PRO A 1 193 ? -2.357 11.351 25.108 1.00 73.94 193 PRO A C 1
ATOM 1385 O O . PRO A 1 193 ? -2.496 11.193 26.330 1.00 73.94 193 PRO A O 1
ATOM 1388 N N . ASP A 1 194 ? -1.299 11.937 24.543 1.00 64.94 194 ASP A N 1
ATOM 1389 C CA . ASP A 1 194 ? -0.251 12.626 25.299 1.00 64.94 194 ASP A CA 1
ATOM 1390 C C . ASP A 1 194 ? -0.861 13.795 26.088 1.00 64.94 194 ASP A C 1
ATOM 1392 O O . ASP A 1 194 ? -1.769 14.475 25.596 1.00 64.94 194 ASP A O 1
ATOM 1396 N N . GLY A 1 195 ? -0.405 13.957 27.334 1.00 49.28 195 GLY A N 1
ATOM 1397 C CA . GLY A 1 195 ? -0.788 15.061 28.219 1.00 49.28 195 GLY A CA 1
ATOM 1398 C C . GLY A 1 195 ? -0.178 16.392 27.804 1.00 49.28 195 GLY A C 1
ATOM 1399 O O . GLY A 1 195 ? 0.927 16.383 27.215 1.00 49.28 195 GLY A O 1
#

pLDDT: mean 81.36, std 11.5, range [34.97, 97.38]

InterPro domains:
  IPR018392 LysM domain [PF01476] (15-41)
  IPR018392 LysM domain [cd00118] (15-44)

Sequence (195 aa):
MAQECPAAVPFATADSLDDLAARCGVTADAILRANGASSEAELHDAGAVAIPGRNDDTEGSLLVQAGEVLEDTAREAGAVAAEAGDAAADHLAGTEFGQSLRYAIDQPSAHGATMLVTRTSPGRFQIEVSGLRAGQEVTVTAFRRGELLALDAAVADGALTAHLMLPGLDEEEQAAFVLEAREEDLRLTATSPDG

Radius of gyration: 40.96 Å; chains: 1; bounding box: 78×36×96 Å

Organism: NCBI:txid43057

Foldseek 3Di:
DADCDAQKDFDAPPDDLCVVCVNRVHDSVQQCVVQVHPDPVVVNVVRMTGDPPNPPCPVVVVVVVVVVVVVVVVVVVVVVVVVVVVVVLVVLCPDPNVVLVVVCVVDVLSPAKDWDWEDPDQQKIKIKIAQDDQQWKKKKWKDAPRHTQDIDIDGDHRMDIDMGGRPPAGLQGKIKMWMDTPPDPDIDIDMYDGD